Protein AF-A0A941XX24-F1 (afdb_monomer_lite)

Secondary structure (DSSP, 8-state):
------BHHHHHHHHHHHTTSSEEE-TT-EEEEP-HHHHHHHHHH-TTTS-HHHHHHHHTTTTTT-EEE-HHHHHHHHHTTS-BTTB-TT--GGG---HHHHTTS---EEEGGG--S-TTPEEEETTEEEEEEETTEEEEEES---HHHHHHHHTT-TTS--TTHHHHHTS-SSS----EEEEEEGGGS---EEE--TT-B-

Foldseek 3Di:
DPDPAFALLNLLVLLVVLLQAAEFEDPPAQWAQQAPVVLVVVCVVPVPVSDPLLSQLSHLCHPQRYTYDAFVSSVLCRLQPNDYPVGRVSDDPVQPDALVVQVVDPFPKDWPVPDDQGFNWWWDDVRGIWTRNGPQKTKGFDQADDPVSVVSNPPPPPPPSRRCPPSNVPRDPPPNRRTTIDMDGNVVDPTTMITDRPSYHD

pLDDT: mean 86.61, std 17.12, range [41.03, 98.88]

Radius of gyration: 16.57 Å; chains: 1; bounding box: 38×45×44 Å

Sequence (202 aa):
MAQLQRTAEGLAEYAKRCICIPHVYVWDANGEYITHALLDALSKKYPDWYTPQRLAARRALAGCGVRGWDCIGLIKSYVWGDYHQGNTQYYTEESDFCTRTLIQQQLVKGDIGTLPETPGLVLFKPGHVGVYIGGGKAIESTHTMPASAYTRCWEHMGDGSAPCCSAYDSAPDEPSRLGGLVETVVSERPWTHWLQYPGIHY

Structure (mmCIF, N/CA/C/O backbone):
data_AF-A0A941XX24-F1
#
_entry.id   AF-A0A941XX24-F1
#
loop_
_atom_site.group_PDB
_atom_site.id
_atom_site.type_symbol
_atom_site.label_atom_id
_atom_site.label_alt_id
_atom_site.label_comp_id
_atom_site.label_asym_id
_atom_site.label_entity_id
_atom_site.label_seq_id
_atom_site.pdbx_PDB_ins_code
_atom_site.Cartn_x
_atom_site.Cartn_y
_atom_site.Cartn_z
_atom_site.occupancy
_atom_site.B_iso_or_equiv
_atom_site.auth_seq_id
_atom_site.auth_comp_id
_atom_site.auth_asym_id
_atom_site.auth_atom_id
_atom_site.pdbx_PDB_model_num
ATOM 1 N N . MET A 1 1 ? -7.837 26.984 -5.578 1.00 45.16 1 MET A N 1
ATOM 2 C CA . MET A 1 1 ? -8.171 25.644 -6.104 1.00 45.16 1 MET A CA 1
ATOM 3 C C . MET A 1 1 ? -8.734 24.838 -4.949 1.00 45.16 1 MET A C 1
ATOM 5 O O . MET A 1 1 ? -8.169 24.945 -3.868 1.00 45.16 1 MET A O 1
ATOM 9 N N . ALA A 1 2 ? -9.851 24.128 -5.117 1.00 49.44 2 ALA A N 1
ATOM 10 C CA . ALA A 1 2 ? -10.371 23.277 -4.047 1.00 49.44 2 ALA A CA 1
ATOM 11 C C . ALA A 1 2 ? -9.331 22.188 -3.746 1.00 49.44 2 ALA A C 1
ATOM 13 O O . ALA A 1 2 ? -8.910 21.468 -4.650 1.00 49.44 2 ALA A O 1
ATOM 14 N N . GLN A 1 3 ? -8.853 22.133 -2.505 1.00 59.59 3 GLN A N 1
ATOM 15 C CA . GLN A 1 3 ? -7.920 21.103 -2.065 1.00 59.59 3 GLN A CA 1
ATOM 16 C C . GLN A 1 3 ? -8.670 19.767 -2.100 1.00 59.59 3 GLN A C 1
ATOM 18 O O . GLN A 1 3 ? -9.782 19.675 -1.583 1.00 59.59 3 GLN A O 1
ATOM 23 N N . LEU A 1 4 ? -8.108 18.758 -2.768 1.00 69.31 4 LEU A N 1
ATOM 24 C CA . LEU A 1 4 ? -8.727 17.439 -2.886 1.00 69.31 4 LEU A CA 1
ATOM 25 C C . LEU A 1 4 ? -8.871 16.833 -1.481 1.00 69.31 4 LEU A C 1
ATOM 27 O O . LEU A 1 4 ? -7.883 16.391 -0.895 1.00 69.31 4 LEU A O 1
ATOM 31 N N . GLN A 1 5 ? -10.085 16.848 -0.928 1.00 86.19 5 GLN A N 1
ATOM 32 C CA . GLN A 1 5 ? -10.349 16.301 0.398 1.00 86.19 5 GLN A CA 1
ATOM 33 C C . GLN A 1 5 ? -10.241 14.776 0.343 1.00 86.19 5 GLN A C 1
ATOM 35 O O . GLN A 1 5 ? -10.947 14.117 -0.418 1.00 86.19 5 GLN A O 1
ATOM 40 N N . ARG A 1 6 ? -9.339 14.210 1.146 1.00 94.88 6 ARG A N 1
ATOM 41 C CA . ARG A 1 6 ? -9.188 12.759 1.288 1.00 94.88 6 ARG A CA 1
ATOM 42 C C . ARG A 1 6 ? -10.051 12.285 2.425 1.00 94.88 6 ARG A C 1
ATOM 44 O O . ARG A 1 6 ? -9.890 12.774 3.534 1.00 94.88 6 ARG A O 1
ATOM 51 N N . THR A 1 7 ? -10.934 11.338 2.158 1.00 97.94 7 THR A N 1
ATOM 52 C CA . THR A 1 7 ? -11.755 10.704 3.192 1.00 97.94 7 THR A CA 1
ATOM 53 C C . THR A 1 7 ? -11.277 9.287 3.477 1.00 97.94 7 THR A C 1
ATOM 55 O O . THR A 1 7 ? -10.563 8.695 2.654 1.00 97.94 7 THR A O 1
ATOM 58 N N . ALA A 1 8 ? -11.663 8.757 4.634 1.00 98.38 8 ALA A N 1
ATOM 59 C CA . ALA A 1 8 ? -11.409 7.382 5.035 1.00 98.38 8 ALA A CA 1
ATOM 60 C C . ALA A 1 8 ? -12.050 6.394 4.045 1.00 98.38 8 ALA A C 1
ATOM 62 O O . ALA A 1 8 ? -11.366 5.524 3.500 1.00 98.38 8 ALA A O 1
ATOM 63 N N . GLU A 1 9 ? -13.316 6.609 3.678 1.00 98.25 9 GLU A N 1
ATOM 64 C CA . GLU A 1 9 ? -14.007 5.794 2.675 1.00 98.25 9 GLU A CA 1
ATOM 65 C C . GLU A 1 9 ? -13.260 5.827 1.340 1.00 98.25 9 GLU A C 1
ATOM 67 O O . GLU A 1 9 ? -13.075 4.795 0.697 1.00 98.25 9 GLU A O 1
ATOM 72 N N . GLY A 1 10 ? -12.758 6.999 0.943 1.00 98.31 10 GLY A N 1
ATOM 73 C CA . GLY A 1 10 ? -11.983 7.144 -0.281 1.00 98.31 10 GLY A CA 1
ATOM 74 C C . GLY A 1 10 ? -10.668 6.358 -0.259 1.00 98.31 10 GLY A C 1
ATOM 75 O O . GLY A 1 10 ? -10.284 5.832 -1.305 1.00 98.31 10 GLY A O 1
ATOM 76 N N . LEU A 1 11 ? -10.010 6.208 0.901 1.00 98.69 11 LEU A N 1
ATOM 77 C CA . LEU A 1 11 ? -8.827 5.349 1.037 1.00 98.69 11 LEU A CA 1
ATOM 78 C C . LEU A 1 11 ? -9.202 3.869 0.896 1.00 98.69 11 LEU A C 1
ATOM 80 O O . LEU A 1 11 ? -8.514 3.133 0.188 1.00 98.69 11 LEU A O 1
ATOM 84 N N . ALA A 1 12 ? -10.290 3.431 1.534 1.00 98.75 12 ALA A N 1
ATOM 85 C CA . ALA A 1 12 ? -10.764 2.054 1.408 1.00 98.75 12 ALA A CA 1
ATOM 86 C C . ALA A 1 12 ? -11.111 1.713 -0.049 1.00 98.75 12 ALA A C 1
ATOM 88 O O . ALA A 1 12 ? -10.666 0.691 -0.573 1.00 98.75 12 ALA A O 1
ATOM 89 N N . GLU A 1 13 ? -11.842 2.595 -0.734 1.00 98.31 13 GLU A N 1
ATOM 90 C CA . GLU A 1 13 ? -12.177 2.421 -2.148 1.00 98.31 13 GLU A CA 1
ATOM 91 C C . GLU A 1 13 ? -10.946 2.507 -3.055 1.00 98.31 13 GLU A C 1
ATOM 93 O O . GLU A 1 13 ? -10.854 1.781 -4.044 1.00 98.31 13 GLU A O 1
ATOM 98 N N . TYR A 1 14 ? -9.968 3.352 -2.723 1.00 98.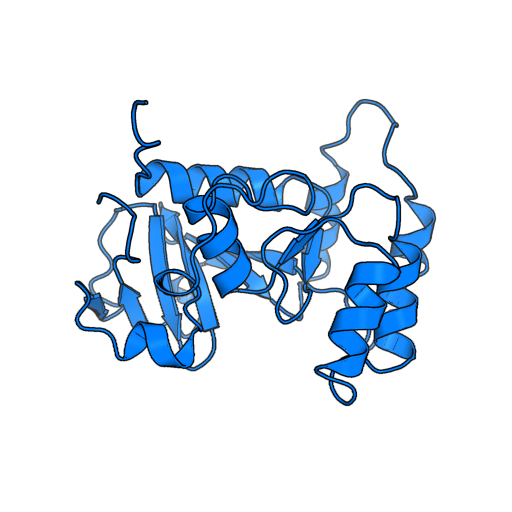12 14 TYR A N 1
ATOM 99 C CA . TYR A 1 14 ? -8.693 3.392 -3.435 1.00 98.12 14 TYR A CA 1
ATOM 100 C C . TYR A 1 14 ? -7.951 2.056 -3.329 1.00 98.12 14 TYR A C 1
ATOM 102 O O . TYR A 1 14 ? -7.597 1.481 -4.356 1.00 98.12 14 TYR A O 1
ATOM 110 N N . ALA A 1 15 ? -7.800 1.508 -2.120 1.00 98.31 15 ALA A N 1
ATOM 111 C CA . ALA A 1 15 ? -7.149 0.217 -1.910 1.00 98.31 15 ALA A CA 1
ATOM 112 C C . ALA A 1 15 ? -7.863 -0.926 -2.659 1.00 98.31 15 ALA A C 1
ATOM 114 O O . ALA A 1 15 ? -7.198 -1.742 -3.301 1.00 98.31 15 ALA A O 1
ATOM 115 N N . LYS A 1 16 ? -9.207 -0.946 -2.650 1.00 96.25 16 LYS A N 1
ATOM 116 C CA . LYS A 1 16 ? -10.022 -1.910 -3.415 1.00 96.25 16 LYS A CA 1
ATOM 117 C C . LYS A 1 16 ? -9.818 -1.796 -4.927 1.00 96.25 16 LYS A C 1
ATOM 119 O O . LYS A 1 16 ? -9.845 -2.809 -5.615 1.00 96.25 16 LYS A O 1
ATOM 124 N N . ARG A 1 17 ? -9.594 -0.593 -5.465 1.00 94.69 17 ARG A N 1
ATOM 125 C CA . ARG A 1 17 ? -9.241 -0.427 -6.886 1.00 94.69 17 ARG A CA 1
ATOM 126 C C . ARG A 1 17 ? -7.817 -0.895 -7.171 1.00 94.69 17 ARG A C 1
ATOM 128 O O . ARG A 1 17 ? -7.602 -1.592 -8.156 1.00 94.69 17 ARG A O 1
ATOM 135 N N . CYS A 1 18 ? -6.859 -0.544 -6.314 1.00 94.62 18 CYS A N 1
ATOM 136 C CA . CYS A 1 18 ? -5.449 -0.883 -6.504 1.00 94.62 18 CYS A CA 1
ATOM 137 C C . CYS A 1 18 ? -5.192 -2.395 -6.508 1.00 94.62 18 CYS A C 1
ATOM 139 O O . CYS A 1 18 ? -4.395 -2.867 -7.314 1.00 94.62 18 CYS A O 1
ATOM 141 N N . ILE A 1 19 ? -5.876 -3.169 -5.658 1.00 90.44 19 ILE A N 1
ATOM 142 C CA . ILE A 1 19 ? -5.726 -4.634 -5.652 1.00 90.44 19 ILE A CA 1
ATOM 143 C C . ILE A 1 19 ? -6.252 -5.293 -6.943 1.00 90.44 19 ILE A C 1
ATOM 145 O O . ILE A 1 19 ? -5.832 -6.395 -7.279 1.00 90.44 19 ILE A O 1
ATOM 149 N N . CYS A 1 20 ? -7.128 -4.616 -7.693 1.00 86.00 20 CYS A N 1
ATOM 150 C CA . CYS A 1 20 ? -7.721 -5.118 -8.936 1.00 86.00 20 CYS A CA 1
ATOM 151 C C . CYS A 1 20 ? -6.946 -4.731 -10.208 1.00 86.00 20 CYS A C 1
ATOM 153 O O . CYS A 1 20 ? -7.401 -5.046 -11.305 1.00 86.00 20 CYS A O 1
ATOM 155 N N . ILE A 1 21 ? -5.813 -4.033 -10.092 1.00 83.56 21 ILE A N 1
ATOM 156 C CA . ILE A 1 21 ? -4.957 -3.678 -11.236 1.00 83.56 21 ILE A CA 1
ATOM 157 C C . ILE A 1 21 ? -3.609 -4.403 -11.153 1.00 83.56 21 ILE A C 1
ATOM 159 O O . ILE A 1 21 ? -3.226 -4.826 -10.064 1.00 83.56 21 ILE A O 1
ATOM 163 N N . PRO A 1 22 ? -2.853 -4.547 -12.257 1.00 86.00 22 PRO A N 1
ATOM 164 C CA . PRO A 1 22 ? -1.546 -5.199 -12.226 1.00 86.00 22 PRO A CA 1
ATOM 165 C C . PRO A 1 22 ? -0.579 -4.515 -11.255 1.00 86.00 22 PRO A C 1
ATOM 167 O O . PRO A 1 22 ? -0.263 -3.329 -11.394 1.00 86.00 22 PRO A O 1
ATOM 170 N N . HIS A 1 23 ? -0.086 -5.263 -10.269 1.00 90.56 23 HIS A N 1
ATOM 171 C CA . HIS A 1 23 ? 0.739 -4.701 -9.210 1.00 90.56 23 HIS A CA 1
ATOM 172 C C . HIS A 1 23 ? 1.713 -5.713 -8.596 1.00 90.56 23 HIS A C 1
ATOM 174 O O . HIS A 1 23 ? 1.532 -6.925 -8.707 1.00 90.56 23 HIS A O 1
ATOM 180 N N . VAL A 1 24 ? 2.755 -5.204 -7.935 1.00 92.44 24 VAL A N 1
ATOM 181 C CA . VAL A 1 24 ? 3.737 -5.999 -7.184 1.00 92.44 24 VAL A CA 1
ATOM 182 C C . VAL A 1 24 ? 4.229 -5.268 -5.939 1.00 92.44 24 VAL A C 1
ATOM 184 O O . VAL A 1 24 ? 4.127 -4.044 -5.834 1.00 92.44 24 VAL A O 1
ATOM 187 N N . TYR A 1 25 ? 4.827 -6.010 -5.006 1.00 93.81 25 TYR A N 1
ATOM 188 C CA . TYR A 1 25 ? 5.525 -5.403 -3.881 1.00 93.81 25 TYR A CA 1
ATOM 189 C C . TYR A 1 25 ? 6.877 -4.833 -4.325 1.00 93.81 25 TYR A C 1
ATOM 191 O O . TYR A 1 25 ? 7.748 -5.547 -4.853 1.00 93.81 25 TYR A O 1
ATOM 199 N N . VAL A 1 26 ? 7.088 -3.553 -4.021 1.00 95.38 26 VAL A N 1
ATOM 200 C CA . VAL A 1 26 ? 8.356 -2.849 -4.227 1.00 95.38 26 VAL A CA 1
ATOM 201 C C . VAL A 1 26 ? 8.664 -2.038 -2.975 1.00 95.38 26 VAL A C 1
ATOM 203 O O . VAL A 1 26 ? 7.933 -1.116 -2.637 1.00 95.38 26 VAL A O 1
ATOM 206 N N . TRP A 1 27 ? 9.747 -2.399 -2.284 1.00 94.62 27 TRP A N 1
ATOM 207 C CA . TRP A 1 27 ? 10.192 -1.711 -1.072 1.00 94.62 27 TRP A CA 1
ATOM 208 C C . TRP A 1 27 ? 10.516 -0.251 -1.398 1.00 94.62 27 TRP A C 1
ATOM 210 O O . TRP A 1 27 ? 11.327 -0.022 -2.301 1.00 94.62 27 TRP A O 1
ATOM 220 N N . ASP A 1 28 ? 9.946 0.693 -0.642 1.00 95.50 28 ASP A N 1
ATOM 221 C CA . ASP A 1 28 ? 10.104 2.148 -0.808 1.00 95.50 28 ASP A CA 1
ATOM 222 C C . ASP A 1 28 ? 9.370 2.750 -2.025 1.00 95.50 28 ASP A C 1
ATOM 224 O O . ASP A 1 28 ? 9.570 3.919 -2.346 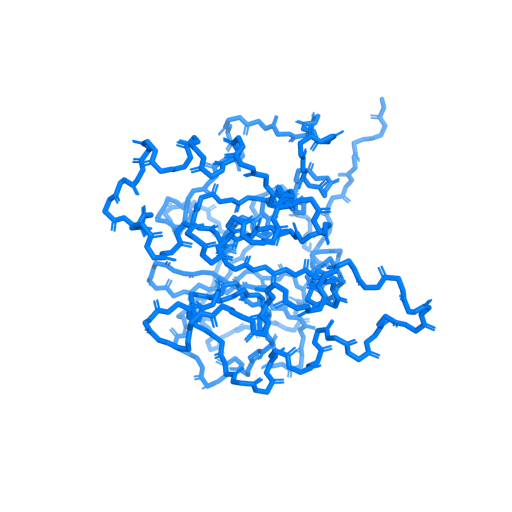1.00 95.50 28 ASP A O 1
ATOM 228 N N . ALA A 1 29 ? 8.495 1.982 -2.690 1.00 96.62 29 ALA A N 1
ATOM 229 C CA . ALA A 1 29 ? 7.611 2.498 -3.738 1.00 96.62 29 ALA A CA 1
ATOM 230 C C . ALA A 1 29 ? 6.236 2.915 -3.194 1.00 96.62 29 ALA A C 1
ATOM 232 O O . ALA A 1 29 ? 5.680 2.302 -2.280 1.00 96.62 29 ALA A O 1
ATOM 233 N N . ASN A 1 30 ? 5.657 3.926 -3.831 1.00 97.12 30 ASN A N 1
ATOM 234 C CA . ASN A 1 30 ? 4.459 4.664 -3.446 1.00 97.12 30 ASN A CA 1
ATOM 235 C C . ASN A 1 30 ? 3.397 4.684 -4.559 1.00 97.12 30 ASN A C 1
ATOM 237 O O . ASN A 1 30 ? 2.531 5.556 -4.574 1.00 97.12 30 ASN A O 1
ATOM 241 N N . GLY A 1 31 ? 3.453 3.745 -5.502 1.00 97.00 31 GLY A N 1
ATOM 242 C CA . GLY A 1 31 ? 2.513 3.619 -6.620 1.00 97.00 31 GLY A CA 1
ATOM 243 C C . GLY A 1 31 ? 3.107 3.918 -7.984 1.00 97.00 31 GLY A C 1
ATOM 244 O O . GLY A 1 31 ? 2.378 4.015 -8.968 1.00 97.00 31 GLY A O 1
ATOM 245 N N . GLU A 1 32 ? 4.420 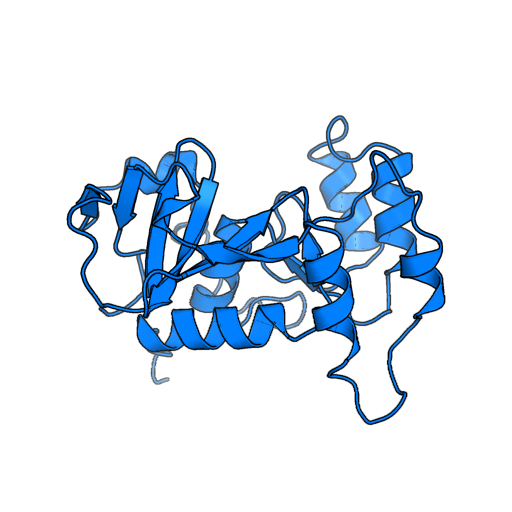4.048 -8.081 1.00 98.00 32 GLU A N 1
ATOM 246 C CA . GLU A 1 32 ? 5.129 4.171 -9.342 1.00 98.00 32 GLU A CA 1
ATOM 247 C C . GLU A 1 32 ? 4.868 2.968 -10.259 1.00 98.00 32 GLU A C 1
ATOM 249 O O . GLU A 1 32 ? 4.764 1.822 -9.817 1.00 98.00 32 GLU A O 1
ATOM 254 N N . TYR A 1 33 ? 4.834 3.213 -11.567 1.00 96.81 33 TYR A N 1
ATOM 255 C CA . TYR A 1 33 ? 4.917 2.142 -12.555 1.00 96.81 33 TYR A CA 1
ATOM 256 C C . TYR A 1 33 ? 6.311 1.514 -12.542 1.00 96.81 33 TYR A C 1
ATOM 258 O O . TYR A 1 33 ? 7.321 2.216 -12.412 1.00 96.81 33 TYR A O 1
ATOM 266 N N . ILE A 1 34 ? 6.386 0.198 -12.734 1.00 94.81 34 ILE A N 1
ATOM 267 C CA . ILE A 1 34 ? 7.661 -0.510 -12.807 1.00 94.81 34 ILE A CA 1
ATOM 268 C C . ILE A 1 34 ? 8.418 -0.075 -14.065 1.00 94.81 34 ILE A C 1
ATOM 270 O O . ILE A 1 34 ? 7.964 -0.253 -15.196 1.00 94.81 34 ILE A O 1
ATOM 274 N N . THR A 1 35 ? 9.607 0.491 -13.862 1.00 96.44 35 THR A N 1
ATOM 275 C CA . THR A 1 35 ? 10.538 0.890 -14.923 1.00 96.44 35 THR A CA 1
ATOM 276 C C . THR A 1 35 ? 11.961 0.506 -14.534 1.00 96.44 35 THR A C 1
ATOM 278 O O . THR A 1 35 ? 12.275 0.367 -13.351 1.00 96.44 35 THR A O 1
ATOM 281 N N . HIS A 1 36 ? 12.855 0.366 -15.515 1.00 96.56 36 HIS A N 1
ATOM 282 C CA . HIS A 1 36 ? 14.273 0.146 -15.220 1.00 96.56 36 HIS A CA 1
ATOM 283 C C . HIS A 1 36 ? 14.871 1.286 -14.388 1.00 96.56 36 HIS A C 1
ATOM 285 O O . HIS A 1 36 ? 15.576 1.00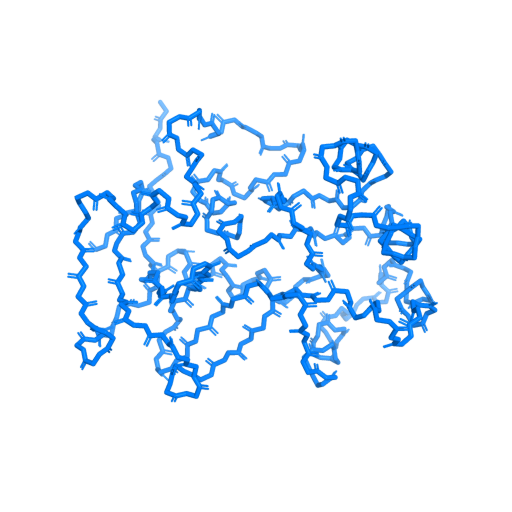4 -13.429 1.00 96.56 36 HIS A O 1
ATOM 291 N N . ALA A 1 37 ? 14.509 2.541 -14.677 1.00 97.25 37 ALA A N 1
ATOM 292 C CA . ALA A 1 37 ? 15.000 3.704 -13.941 1.00 97.25 37 ALA A CA 1
ATOM 293 C C . ALA A 1 37 ? 14.596 3.687 -12.455 1.00 97.25 37 ALA A C 1
ATOM 295 O O . ALA A 1 37 ? 15.433 3.947 -11.591 1.00 97.25 37 ALA A O 1
ATOM 296 N N . LEU A 1 38 ? 13.341 3.325 -12.148 1.00 97.31 38 LEU A N 1
ATOM 297 C CA . LEU A 1 38 ? 12.882 3.138 -10.767 1.00 97.31 38 LEU A CA 1
ATOM 298 C C . LEU A 1 38 ? 13.714 2.062 -10.057 1.00 97.31 38 LEU A C 1
ATOM 300 O O . LEU A 1 38 ? 14.226 2.283 -8.962 1.00 97.31 38 LEU A O 1
ATOM 304 N N . LEU A 1 39 ? 13.878 0.903 -10.699 1.00 97.25 39 LEU A N 1
ATOM 305 C CA . LEU A 1 39 ? 14.605 -0.228 -10.122 1.00 97.25 39 LEU A CA 1
ATOM 306 C C . LEU A 1 39 ? 16.103 0.066 -9.947 1.00 97.25 39 LEU A C 1
ATOM 308 O O . LEU A 1 39 ? 16.676 -0.356 -8.948 1.00 97.25 39 LEU A O 1
ATOM 312 N N . ASP A 1 40 ? 16.721 0.820 -10.862 1.00 98.00 40 ASP A N 1
ATOM 313 C CA . ASP A 1 40 ? 18.114 1.277 -10.759 1.00 98.00 40 ASP A CA 1
ATOM 314 C C . ASP A 1 40 ? 18.315 2.231 -9.574 1.00 98.00 40 ASP A C 1
ATOM 316 O O . ASP A 1 40 ? 19.334 2.167 -8.881 1.00 98.00 40 ASP A O 1
ATOM 320 N N . ALA A 1 41 ? 17.361 3.137 -9.338 1.00 97.69 41 ALA A N 1
ATOM 321 C CA . ALA A 1 41 ? 17.408 4.057 -8.204 1.00 97.69 41 ALA A CA 1
ATOM 322 C C . ALA A 1 41 ? 17.271 3.298 -6.876 1.00 97.69 41 ALA A C 1
ATOM 324 O O . ALA A 1 41 ? 18.090 3.463 -5.968 1.00 97.69 41 ALA A O 1
ATOM 325 N N . LEU A 1 42 ? 16.283 2.406 -6.789 1.00 97.25 42 LEU A N 1
ATOM 326 C CA . LEU A 1 42 ? 16.020 1.613 -5.592 1.00 97.25 42 LEU A CA 1
ATOM 327 C C . LEU A 1 42 ? 17.149 0.621 -5.282 1.00 97.25 42 LEU A C 1
ATOM 329 O O . LEU A 1 42 ? 17.511 0.466 -4.117 1.00 97.25 42 LEU A O 1
ATOM 333 N N . SER A 1 43 ? 17.772 0.003 -6.293 1.00 97.25 43 SER A N 1
ATOM 334 C CA . SER A 1 43 ? 18.895 -0.917 -6.068 1.00 97.25 43 SER A CA 1
ATOM 335 C C . SER A 1 43 ? 20.148 -0.226 -5.549 1.00 97.25 43 SER A C 1
ATOM 337 O O . SER A 1 43 ? 20.912 -0.829 -4.804 1.00 97.25 43 SER A O 1
ATOM 339 N N . LYS A 1 44 ? 20.370 1.041 -5.920 1.00 97.94 44 LYS A N 1
ATOM 340 C CA . LYS A 1 44 ? 21.461 1.847 -5.350 1.00 97.94 44 LYS A CA 1
ATOM 341 C C . LYS A 1 44 ? 21.186 2.201 -3.891 1.00 97.94 44 LYS A C 1
ATOM 343 O O . LYS A 1 44 ? 22.112 2.206 -3.088 1.00 97.94 44 LYS A O 1
ATOM 348 N N . LYS A 1 45 ? 19.923 2.488 -3.556 1.00 97.06 45 LYS A N 1
ATOM 349 C CA . LYS A 1 45 ? 19.498 2.850 -2.196 1.00 97.06 45 LYS A CA 1
ATOM 350 C C . LYS A 1 45 ? 19.491 1.643 -1.250 1.00 97.06 45 LYS A C 1
ATOM 352 O O . LYS A 1 45 ? 19.886 1.779 -0.097 1.00 97.06 45 LYS A O 1
ATOM 357 N N . TYR A 1 46 ? 19.085 0.469 -1.738 1.00 95.81 46 TYR A N 1
ATOM 358 C CA . TYR A 1 46 ? 18.934 -0.755 -0.941 1.00 95.81 46 TYR A CA 1
ATOM 359 C C . TYR A 1 46 ? 19.538 -1.988 -1.647 1.00 95.81 46 TYR A C 1
ATOM 361 O O . TYR A 1 46 ? 18.794 -2.886 -2.061 1.00 95.81 46 TYR A O 1
ATOM 369 N N . PRO A 1 47 ? 20.874 -2.065 -1.793 1.00 95.19 47 PRO A N 1
ATOM 370 C CA . PRO A 1 47 ? 21.533 -3.119 -2.572 1.00 95.19 47 PRO A CA 1
ATOM 371 C C . PRO A 1 47 ? 21.279 -4.531 -2.026 1.00 95.19 47 PRO A C 1
ATOM 373 O O . PRO A 1 47 ? 21.063 -5.456 -2.806 1.00 95.19 47 PRO A O 1
ATOM 376 N N . ASP A 1 48 ? 21.212 -4.691 -0.701 1.00 93.56 48 ASP A N 1
ATOM 377 C CA . ASP A 1 48 ? 20.967 -5.994 -0.064 1.00 93.56 48 ASP A CA 1
ATOM 378 C C . ASP A 1 48 ? 19.540 -6.504 -0.304 1.00 93.56 48 ASP A C 1
ATOM 380 O O . ASP A 1 48 ? 19.293 -7.706 -0.404 1.00 93.56 48 ASP A O 1
ATOM 384 N N . TRP A 1 49 ? 18.578 -5.582 -0.409 1.00 90.88 49 TRP A N 1
ATOM 385 C CA . TRP A 1 49 ? 17.185 -5.928 -0.664 1.00 90.88 49 TRP A CA 1
ATOM 386 C C . TRP A 1 49 ? 16.948 -6.252 -2.141 1.00 90.88 49 TRP A C 1
ATOM 388 O O . TRP A 1 49 ? 16.239 -7.212 -2.460 1.00 90.88 49 TRP A O 1
ATOM 398 N N . TYR A 1 50 ? 17.531 -5.457 -3.040 1.00 92.88 50 TYR A N 1
ATOM 399 C CA . TYR A 1 50 ? 17.398 -5.581 -4.490 1.00 92.88 50 TYR A CA 1
ATOM 400 C C . TYR A 1 50 ? 18.520 -6.436 -5.083 1.00 92.88 50 TYR A C 1
ATOM 402 O O . TYR A 1 50 ? 19.314 -5.982 -5.905 1.00 92.88 50 TYR A O 1
ATOM 410 N N . THR A 1 51 ? 18.543 -7.710 -4.690 1.00 91.50 51 THR A N 1
ATOM 411 C CA . THR A 1 51 ? 19.455 -8.707 -5.263 1.00 91.50 51 THR A CA 1
ATOM 412 C C . THR A 1 51 ? 19.251 -8.857 -6.778 1.00 91.50 51 THR A C 1
ATOM 414 O O . THR A 1 51 ? 18.160 -8.560 -7.286 1.00 91.50 51 THR A O 1
ATOM 417 N N . PRO A 1 52 ? 20.244 -9.380 -7.527 1.00 90.25 52 PRO A N 1
ATOM 418 C CA . PRO A 1 52 ? 20.106 -9.619 -8.964 1.00 90.25 52 PRO A CA 1
ATOM 419 C C . PRO A 1 52 ? 18.844 -10.408 -9.342 1.00 90.25 52 PRO A C 1
ATOM 421 O O . PRO A 1 52 ? 18.172 -10.066 -10.311 1.00 90.25 52 PRO A O 1
ATOM 424 N N . GLN A 1 53 ? 18.473 -11.413 -8.544 1.00 85.62 53 GLN A N 1
ATOM 425 C CA . GLN A 1 53 ? 17.287 -12.244 -8.764 1.00 85.62 53 GLN A CA 1
ATOM 426 C C . GLN A 1 53 ? 15.993 -11.441 -8.595 1.00 85.62 53 GLN A C 1
ATOM 428 O O . GLN A 1 53 ? 15.108 -11.492 -9.450 1.00 85.62 53 GLN A O 1
ATOM 433 N N . ARG A 1 54 ? 15.886 -10.646 -7.522 1.00 87.81 54 ARG A N 1
ATOM 434 C CA . ARG A 1 54 ? 14.715 -9.787 -7.296 1.00 87.81 54 ARG A CA 1
ATOM 435 C C . ARG A 1 54 ? 14.600 -8.727 -8.381 1.00 87.81 54 ARG A C 1
ATOM 437 O O . ARG A 1 54 ? 13.500 -8.504 -8.880 1.00 87.81 54 ARG A O 1
ATOM 444 N N . LEU A 1 55 ? 15.714 -8.113 -8.776 1.00 90.75 55 LEU A N 1
ATOM 445 C CA . LEU A 1 55 ? 15.737 -7.139 -9.863 1.00 90.75 55 LEU A CA 1
ATOM 446 C C . LEU A 1 55 ? 15.316 -7.756 -11.191 1.00 90.75 55 LEU A C 1
ATOM 448 O O . LEU A 1 55 ? 14.491 -7.155 -11.867 1.00 90.75 55 LEU A O 1
ATOM 452 N N . ALA A 1 56 ? 15.825 -8.935 -11.551 1.00 88.69 56 ALA A N 1
ATOM 453 C CA . ALA A 1 56 ? 15.456 -9.609 -12.793 1.00 88.69 56 ALA A CA 1
ATOM 454 C C . ALA A 1 56 ? 13.937 -9.829 -12.888 1.00 88.69 56 ALA A C 1
ATOM 456 O O . ALA A 1 56 ? 13.325 -9.420 -13.874 1.00 88.69 56 ALA A O 1
ATOM 457 N N . ALA A 1 57 ? 13.320 -10.356 -11.823 1.00 83.94 57 ALA A N 1
ATOM 458 C CA . ALA A 1 57 ? 11.876 -10.579 -11.771 1.00 83.94 57 ALA A CA 1
ATOM 459 C C . ALA A 1 57 ? 11.069 -9.275 -11.930 1.00 83.94 57 ALA A C 1
ATOM 461 O O . ALA A 1 57 ? 10.110 -9.237 -12.692 1.00 83.94 57 ALA A O 1
ATOM 462 N N . ARG A 1 58 ? 11.468 -8.173 -11.271 1.00 89.12 58 ARG A N 1
ATOM 463 C CA . ARG A 1 58 ? 10.783 -6.876 -11.454 1.00 89.12 58 ARG A CA 1
ATOM 464 C C . ARG A 1 58 ? 11.058 -6.257 -12.827 1.00 89.12 58 ARG A C 1
ATOM 466 O O . ARG A 1 58 ? 10.165 -5.652 -13.407 1.00 89.12 58 ARG A O 1
ATOM 473 N N . ARG A 1 59 ? 12.276 -6.382 -13.362 1.00 91.06 59 ARG A N 1
ATOM 474 C CA . ARG A 1 59 ? 12.647 -5.816 -14.670 1.00 91.06 59 ARG A CA 1
ATOM 475 C C . ARG A 1 59 ? 11.859 -6.446 -15.809 1.00 91.06 59 ARG A C 1
ATOM 477 O O . ARG A 1 59 ? 11.560 -5.731 -16.756 1.00 91.06 59 ARG A O 1
ATOM 484 N N . ALA A 1 60 ? 11.494 -7.721 -15.694 1.00 86.56 60 ALA A N 1
ATOM 485 C CA . ALA A 1 60 ? 10.627 -8.387 -16.662 1.00 86.56 60 ALA A CA 1
ATOM 486 C C . ALA A 1 60 ? 9.250 -7.700 -16.795 1.00 86.56 60 ALA A C 1
ATOM 488 O O . ALA A 1 60 ? 8.638 -7.761 -17.854 1.00 86.56 60 ALA A O 1
ATOM 489 N N . LEU A 1 61 ? 8.795 -6.991 -15.754 1.00 85.56 61 LEU A N 1
ATOM 490 C CA . LEU A 1 61 ? 7.517 -6.268 -15.720 1.00 85.56 61 LEU A CA 1
ATOM 491 C C . LEU A 1 61 ? 7.624 -4.813 -16.202 1.00 85.56 61 LEU A C 1
ATOM 493 O O . LEU A 1 61 ? 6.620 -4.096 -16.247 1.00 85.56 61 LEU A O 1
ATOM 497 N N . ALA A 1 62 ? 8.830 -4.333 -16.515 1.00 88.00 62 ALA A N 1
ATOM 498 C CA . ALA A 1 62 ? 9.024 -2.952 -16.932 1.00 88.00 62 ALA A CA 1
ATOM 499 C C . ALA A 1 62 ? 8.282 -2.674 -18.249 1.00 88.00 62 ALA A C 1
ATOM 501 O O . ALA A 1 62 ? 8.362 -3.452 -19.195 1.00 88.00 62 ALA A O 1
ATOM 502 N N . GLY A 1 63 ? 7.540 -1.565 -18.303 1.00 84.31 63 GLY A N 1
ATOM 503 C CA . GLY A 1 63 ? 6.726 -1.211 -19.476 1.00 84.31 63 GLY A CA 1
ATOM 504 C C . GLY A 1 63 ? 5.407 -1.982 -19.602 1.00 84.31 63 GLY A C 1
ATOM 505 O O . GLY A 1 63 ? 4.650 -1.725 -20.532 1.00 84.31 63 GLY A O 1
ATOM 506 N N . CYS A 1 64 ? 5.087 -2.867 -18.652 1.00 84.62 64 CYS A N 1
ATOM 507 C CA . CYS A 1 64 ? 3.867 -3.677 -18.683 1.00 84.62 64 CYS A CA 1
ATOM 508 C C . CYS A 1 64 ? 2.667 -3.021 -17.972 1.00 84.62 64 CYS A C 1
ATOM 510 O O . CYS A 1 64 ? 1.677 -3.680 -17.679 1.00 84.62 64 CYS A O 1
ATOM 512 N N . GLY A 1 65 ? 2.768 -1.741 -17.605 1.00 87.19 65 GLY A N 1
ATOM 513 C CA . GLY A 1 65 ? 1.723 -1.051 -16.838 1.00 87.19 65 GLY A CA 1
ATOM 514 C C . GLY A 1 65 ? 1.562 -1.534 -15.388 1.00 87.19 65 GLY A C 1
ATOM 515 O O . GLY A 1 65 ? 0.632 -1.110 -14.710 1.00 87.19 65 GLY A O 1
ATOM 516 N N . VAL A 1 66 ? 2.467 -2.383 -14.887 1.00 89.88 66 VAL A N 1
ATOM 517 C CA . VAL A 1 66 ? 2.458 -2.865 -13.496 1.00 89.88 66 VAL A CA 1
ATOM 518 C C . VAL A 1 66 ? 2.855 -1.737 -12.546 1.00 89.88 66 VAL A C 1
ATOM 520 O O . VAL A 1 66 ? 3.827 -1.026 -12.810 1.00 89.88 66 VAL A O 1
ATOM 523 N N . ARG A 1 67 ? 2.142 -1.594 -11.424 1.00 95.25 67 ARG A N 1
ATOM 524 C CA . ARG A 1 67 ? 2.458 -0.627 -10.357 1.00 95.25 67 ARG A CA 1
ATOM 525 C C . ARG A 1 67 ? 3.140 -1.277 -9.151 1.00 95.25 67 ARG A C 1
ATOM 527 O O . ARG A 1 67 ? 2.944 -2.457 -8.869 1.00 95.25 67 ARG A O 1
ATOM 534 N N . GLY A 1 68 ? 3.966 -0.510 -8.448 1.00 95.44 68 GLY A N 1
ATOM 535 C CA . GLY A 1 68 ? 4.707 -0.949 -7.269 1.00 95.44 68 GLY A CA 1
ATOM 536 C C . GLY A 1 68 ? 4.300 -0.185 -6.017 1.00 95.44 68 GLY A C 1
ATOM 537 O O . GLY A 1 68 ? 4.306 1.042 -6.016 1.00 95.44 68 GLY A O 1
ATOM 538 N N . TRP A 1 69 ? 4.015 -0.908 -4.937 1.00 97.25 69 TRP A N 1
ATOM 539 C CA . TRP A 1 69 ? 3.809 -0.321 -3.610 1.00 97.25 69 TRP A CA 1
ATOM 540 C C . TRP A 1 69 ? 4.531 -1.131 -2.543 1.00 97.25 69 TRP A C 1
ATOM 542 O O . TRP A 1 69 ? 4.530 -2.365 -2.594 1.00 97.25 69 TRP A O 1
ATOM 552 N N . ASP A 1 70 ? 5.033 -0.458 -1.514 1.00 96.31 70 ASP A N 1
ATOM 553 C CA . ASP A 1 70 ? 5.159 -1.071 -0.196 1.00 96.31 70 ASP A CA 1
ATOM 554 C C . ASP A 1 70 ? 3.891 -0.853 0.652 1.00 96.31 70 ASP A C 1
ATOM 556 O O . ASP A 1 70 ? 2.880 -0.320 0.187 1.00 96.31 70 ASP A O 1
ATOM 560 N N . CYS A 1 71 ? 3.909 -1.328 1.900 1.00 96.81 71 CYS A N 1
ATOM 561 C CA . CYS A 1 71 ? 2.740 -1.280 2.775 1.00 96.81 71 CYS A CA 1
ATOM 562 C C . CYS A 1 71 ? 2.223 0.145 3.036 1.00 96.81 71 CYS A C 1
ATOM 564 O O . CYS A 1 71 ? 1.026 0.388 2.899 1.00 96.81 71 CYS A O 1
ATOM 566 N N . ILE A 1 72 ? 3.104 1.093 3.369 1.00 97.81 72 ILE A N 1
ATOM 567 C CA . ILE A 1 72 ? 2.713 2.479 3.656 1.00 97.81 72 ILE A CA 1
ATOM 568 C C . ILE A 1 72 ? 2.625 3.307 2.375 1.00 97.81 72 ILE A C 1
ATOM 570 O O . ILE A 1 72 ? 1.825 4.235 2.296 1.00 97.81 72 ILE A O 1
ATOM 574 N N . GLY A 1 73 ? 3.384 2.926 1.350 1.00 98.19 73 GLY A N 1
ATOM 575 C CA . GLY A 1 73 ? 3.343 3.474 0.009 1.00 98.19 73 GLY A CA 1
ATOM 576 C C . GLY A 1 73 ? 1.949 3.415 -0.598 1.00 98.19 73 GLY A C 1
ATOM 577 O O . GLY A 1 73 ? 1.557 4.376 -1.244 1.00 98.19 73 GLY A O 1
ATOM 578 N N . LEU A 1 74 ? 1.158 2.362 -0.346 1.00 98.56 74 LEU A N 1
ATOM 579 C CA . LEU A 1 74 ? -0.253 2.304 -0.765 1.00 98.56 74 LEU A CA 1
ATOM 580 C C . LEU A 1 74 ? -1.074 3.473 -0.195 1.00 98.56 74 LEU A C 1
ATOM 582 O O . LEU A 1 74 ? -1.827 4.125 -0.917 1.00 98.56 74 LEU A O 1
ATOM 586 N N . ILE A 1 75 ? -0.908 3.751 1.098 1.00 98.44 75 ILE A N 1
ATOM 587 C CA . ILE A 1 75 ? -1.641 4.807 1.808 1.00 98.44 75 ILE A CA 1
ATOM 588 C C . ILE A 1 75 ? -1.150 6.185 1.355 1.00 98.44 75 ILE A C 1
ATOM 590 O O . ILE A 1 75 ? -1.961 7.056 1.039 1.00 98.44 75 ILE A O 1
ATOM 594 N N . LYS A 1 76 ? 0.173 6.366 1.253 1.00 97.62 76 LYS A N 1
ATOM 595 C CA . LYS A 1 76 ? 0.784 7.596 0.731 1.00 97.62 76 LYS A CA 1
ATOM 596 C C . LYS A 1 76 ? 0.334 7.871 -0.698 1.00 97.62 76 LYS A C 1
ATOM 598 O O . LYS A 1 76 ? -0.051 8.993 -0.997 1.00 97.62 76 LYS A O 1
ATOM 603 N N . SER A 1 77 ? 0.267 6.845 -1.546 1.00 97.81 77 SER A N 1
ATOM 604 C CA . SER A 1 77 ? -0.220 6.966 -2.922 1.00 97.81 77 SER A CA 1
ATOM 605 C C . SER A 1 77 ? -1.610 7.579 -2.989 1.00 97.81 77 SER A C 1
ATOM 607 O O . SER A 1 77 ? -1.845 8.501 -3.774 1.00 97.81 77 SER A O 1
ATOM 609 N N . TYR A 1 78 ? -2.515 7.130 -2.111 1.00 98.00 78 TYR A N 1
ATOM 610 C CA . TYR A 1 78 ? -3.816 7.759 -1.965 1.00 98.00 78 TYR A CA 1
ATOM 611 C C . TYR A 1 78 ? -3.661 9.207 -1.520 1.00 98.00 78 TYR A C 1
ATOM 613 O O . TYR A 1 78 ? -4.078 10.081 -2.265 1.00 98.00 78 TYR A O 1
ATOM 621 N N . VAL A 1 79 ? -3.030 9.495 -0.379 1.00 96.56 79 VAL A N 1
ATOM 622 C CA . VAL A 1 79 ? -2.898 10.867 0.159 1.00 96.56 79 VAL A CA 1
ATOM 623 C C . VAL A 1 79 ? -2.287 11.843 -0.859 1.00 96.56 79 VAL A C 1
ATOM 625 O O . VAL A 1 79 ? -2.723 12.992 -0.957 1.00 96.56 79 VAL A O 1
ATOM 628 N N . TRP A 1 80 ? -1.377 11.359 -1.701 1.00 96.94 80 TRP A N 1
ATOM 629 C CA . TRP A 1 80 ? -0.679 12.103 -2.750 1.00 96.94 80 TRP A CA 1
ATOM 630 C C . TRP A 1 80 ? -1.363 12.088 -4.123 1.00 96.94 80 TRP A C 1
ATOM 632 O O . TRP A 1 80 ? -0.799 12.561 -5.104 1.00 96.94 80 TRP A O 1
ATOM 642 N N . GLY A 1 81 ? -2.604 11.612 -4.221 1.00 95.56 81 GLY A N 1
ATOM 643 C CA . GLY A 1 81 ? -3.442 11.882 -5.402 1.00 95.56 81 GLY A CA 1
ATOM 644 C C . GLY A 1 81 ? -3.483 10.790 -6.425 1.00 95.56 81 GLY A C 1
ATOM 645 O O . GLY A 1 81 ? -3.738 11.119 -7.570 1.00 95.56 81 GLY A O 1
ATOM 646 N N . ASP A 1 82 ? -3.289 9.541 -6.012 1.00 96.06 82 ASP A N 1
ATOM 647 C CA . ASP A 1 82 ? -2.894 8.459 -6.902 1.00 96.06 82 ASP A CA 1
ATOM 648 C C . ASP A 1 82 ? -1.486 8.712 -7.450 1.00 96.06 82 ASP A C 1
ATOM 650 O O . ASP A 1 82 ? -1.288 9.061 -8.614 1.00 96.06 82 ASP A O 1
ATOM 654 N N . TYR A 1 83 ? -0.505 8.619 -6.553 1.00 97.50 83 TYR A N 1
ATOM 655 C CA . TYR A 1 83 ? 0.883 8.945 -6.853 1.00 97.50 83 TYR A CA 1
ATOM 656 C C . TYR A 1 83 ? 1.494 7.983 -7.867 1.00 97.50 83 TYR A C 1
ATOM 658 O O . TYR A 1 83 ? 1.461 6.763 -7.699 1.00 97.50 83 TYR A O 1
ATOM 666 N N . HIS A 1 84 ? 2.131 8.548 -8.884 1.00 96.69 84 HIS A N 1
ATOM 667 C CA . HIS A 1 84 ? 3.035 7.845 -9.789 1.00 96.69 84 HIS A CA 1
ATOM 668 C C . HIS A 1 84 ? 3.952 8.871 -10.466 1.00 96.69 84 HIS A C 1
ATOM 670 O O . HIS A 1 84 ? 3.798 10.076 -10.283 1.00 96.69 84 HIS A O 1
ATOM 676 N N . GLN A 1 85 ? 4.879 8.429 -11.319 1.00 94.81 85 GLN A N 1
ATOM 677 C CA . GLN A 1 85 ? 5.852 9.320 -11.973 1.00 94.81 85 GLN A CA 1
ATOM 678 C C . GLN A 1 85 ? 5.229 10.443 -12.826 1.00 94.81 85 GLN A C 1
ATOM 680 O O . GLN A 1 85 ? 5.905 11.415 -13.138 1.00 94.81 85 GLN A O 1
ATOM 685 N N . GLY A 1 86 ? 3.958 10.313 -13.217 1.00 95.00 86 GLY A N 1
ATOM 686 C CA . GLY A 1 86 ? 3.206 11.335 -13.955 1.00 95.00 86 GLY A CA 1
ATOM 687 C C . GLY A 1 86 ? 2.310 12.209 -13.072 1.00 95.00 86 GLY A C 1
ATOM 688 O O . GLY A 1 86 ? 1.673 13.124 -13.583 1.00 95.00 86 GLY A O 1
ATOM 689 N N . ASN A 1 87 ? 2.248 11.936 -11.768 1.00 96.06 87 ASN A N 1
ATOM 690 C CA . ASN A 1 87 ? 1.423 12.655 -10.809 1.00 96.06 87 ASN A CA 1
ATOM 691 C C . ASN A 1 87 ? 2.121 12.725 -9.446 1.00 96.06 87 ASN A C 1
ATOM 693 O O . ASN A 1 87 ? 1.932 11.877 -8.575 1.00 96.06 87 ASN A O 1
ATOM 697 N N . THR A 1 88 ? 2.939 13.761 -9.279 1.00 95.81 88 THR A N 1
ATOM 698 C CA . THR A 1 88 ? 3.724 14.019 -8.062 1.00 95.81 88 THR A CA 1
ATOM 699 C C . THR A 1 88 ? 3.283 15.291 -7.333 1.00 95.81 88 THR A C 1
ATOM 701 O O . THR A 1 88 ? 3.863 15.659 -6.319 1.00 95.81 88 THR A O 1
ATOM 704 N N . GLN A 1 89 ? 2.246 15.973 -7.829 1.00 94.56 89 GLN A N 1
ATOM 705 C CA . GLN A 1 89 ? 1.897 17.345 -7.436 1.00 94.56 89 GLN A CA 1
ATOM 706 C C . GLN A 1 89 ? 1.446 17.510 -5.974 1.00 94.56 89 GLN A C 1
ATOM 708 O O . GLN A 1 89 ? 1.493 18.618 -5.450 1.00 94.56 89 GLN A O 1
ATOM 713 N N . TYR A 1 90 ? 0.975 16.435 -5.331 1.00 93.50 90 TYR A N 1
ATOM 714 C CA . TYR A 1 90 ? 0.494 16.460 -3.943 1.00 93.50 90 TYR A CA 1
ATOM 715 C C . TYR A 1 90 ? 1.492 15.851 -2.948 1.00 93.50 90 TYR A C 1
ATOM 717 O O . TYR A 1 90 ? 1.170 15.737 -1.767 1.00 93.50 90 TYR A O 1
ATOM 725 N N . TYR A 1 91 ? 2.671 15.432 -3.414 1.00 94.81 91 TYR A N 1
ATOM 726 C CA . TYR A 1 91 ? 3.745 14.988 -2.535 1.00 94.81 91 TYR A CA 1
ATOM 727 C C . TYR A 1 91 ? 4.340 16.187 -1.788 1.00 94.81 91 TYR A C 1
ATOM 729 O O . TYR A 1 91 ? 4.659 17.209 -2.398 1.00 94.81 91 TYR A O 1
ATOM 737 N N . THR A 1 92 ? 4.546 16.028 -0.482 1.00 92.50 92 THR A N 1
ATOM 738 C CA . THR A 1 92 ? 5.382 16.923 0.329 1.00 92.50 92 THR A CA 1
ATOM 739 C C . THR A 1 92 ? 6.272 16.095 1.251 1.00 92.50 92 THR A C 1
ATOM 741 O O . THR A 1 92 ? 5.874 15.007 1.674 1.00 92.50 92 THR A O 1
ATOM 744 N N . GLU A 1 93 ? 7.456 16.602 1.593 1.00 92.62 93 GLU A N 1
ATOM 745 C CA . GLU A 1 93 ? 8.399 15.892 2.472 1.00 92.62 93 GLU A CA 1
ATOM 746 C C . GLU A 1 93 ? 7.789 15.601 3.853 1.00 92.62 93 GLU A C 1
ATOM 748 O O . GLU A 1 93 ? 8.004 14.535 4.422 1.00 92.62 93 GLU A O 1
ATOM 753 N N . GLU A 1 94 ? 6.948 16.499 4.370 1.00 91.06 94 GLU A N 1
ATOM 754 C CA . GLU A 1 94 ? 6.278 16.343 5.667 1.00 91.06 94 GLU A CA 1
ATOM 755 C C . GLU A 1 94 ? 5.234 15.222 5.667 1.00 91.06 94 GLU A C 1
ATOM 757 O O . GLU A 1 94 ? 4.881 14.700 6.724 1.00 91.06 94 GLU A O 1
ATOM 762 N N . SER A 1 95 ? 4.725 14.863 4.488 1.00 90.75 95 SER A N 1
ATOM 763 C CA . SER A 1 95 ? 3.761 13.777 4.311 1.00 90.75 95 SER A CA 1
ATOM 764 C C . SER A 1 95 ? 4.422 12.418 4.040 1.00 90.75 95 SER A C 1
ATOM 766 O O . SER A 1 95 ? 3.725 11.403 3.976 1.00 90.75 95 SER A O 1
ATOM 768 N N . ASP A 1 96 ? 5.756 12.367 3.910 1.00 93.25 96 ASP A N 1
ATOM 769 C CA . ASP A 1 96 ? 6.517 11.138 3.661 1.00 93.25 96 ASP A CA 1
ATOM 770 C C . ASP A 1 96 ? 6.817 10.364 4.951 1.00 93.25 96 ASP A C 1
ATOM 772 O O . ASP A 1 96 ? 7.946 10.241 5.434 1.00 93.25 96 ASP A O 1
ATOM 776 N N . PHE A 1 97 ? 5.754 9.829 5.546 1.00 91.75 97 PHE A N 1
ATOM 777 C CA . PHE A 1 97 ? 5.872 8.999 6.735 1.00 91.75 97 PHE A CA 1
ATOM 778 C C . PHE A 1 97 ? 6.425 7.613 6.393 1.00 91.75 97 PHE A C 1
ATOM 780 O O . PHE A 1 97 ? 5.996 6.963 5.437 1.00 91.75 97 PHE A O 1
ATOM 787 N N . CYS A 1 98 ? 7.299 7.092 7.254 1.00 90.75 98 CYS A N 1
ATOM 788 C CA . CYS A 1 98 ? 7.613 5.669 7.275 1.00 90.75 98 CYS A CA 1
ATOM 789 C C . CYS A 1 98 ? 6.834 4.982 8.404 1.00 90.75 98 CYS A C 1
ATOM 791 O O . CYS A 1 98 ? 6.477 5.599 9.410 1.00 90.75 98 CYS A O 1
ATOM 793 N N . THR A 1 99 ? 6.594 3.676 8.281 1.00 88.00 99 THR A N 1
ATOM 794 C CA . THR A 1 99 ? 5.796 2.913 9.257 1.00 88.00 99 THR A CA 1
ATOM 795 C C . THR A 1 99 ? 6.308 3.048 10.695 1.00 88.00 99 THR A C 1
ATOM 797 O O . THR A 1 99 ? 5.524 3.061 11.642 1.00 88.00 99 THR A O 1
ATOM 800 N N . ARG A 1 100 ? 7.632 3.177 10.870 1.00 84.38 100 ARG A N 1
ATOM 801 C CA . ARG A 1 100 ? 8.264 3.338 12.186 1.00 84.38 100 ARG A CA 1
ATOM 802 C C . ARG A 1 100 ? 7.933 4.684 12.829 1.00 84.38 100 ARG A C 1
ATOM 804 O O . ARG A 1 100 ? 7.675 4.714 14.027 1.00 84.38 100 ARG A O 1
ATOM 811 N N . THR A 1 101 ? 7.959 5.771 12.062 1.00 83.69 101 THR A N 1
ATOM 812 C CA . THR A 1 101 ? 7.709 7.119 12.592 1.00 83.69 101 THR A CA 1
ATOM 813 C C . THR A 1 101 ? 6.221 7.417 12.705 1.00 83.69 101 THR A C 1
ATOM 815 O O . THR A 1 101 ? 5.832 8.172 13.591 1.00 83.69 101 THR A O 1
ATOM 818 N N . LEU A 1 102 ? 5.380 6.780 11.881 1.00 88.94 102 LEU A N 1
ATOM 819 C CA . LEU A 1 102 ? 3.928 6.952 11.906 1.00 88.94 102 LEU A CA 1
ATOM 820 C C . LEU A 1 102 ? 3.320 6.588 13.267 1.00 88.94 102 LEU A C 1
ATOM 822 O O . LEU A 1 102 ? 2.580 7.379 13.842 1.00 88.94 102 LEU A O 1
ATOM 826 N N . ILE A 1 103 ? 3.658 5.418 13.822 1.00 88.38 103 ILE A N 1
ATOM 827 C CA . ILE A 1 103 ? 3.080 4.960 15.100 1.00 88.38 103 ILE A CA 1
ATOM 828 C C . ILE A 1 103 ? 3.509 5.824 16.301 1.00 88.38 103 ILE A C 1
ATOM 830 O O . ILE A 1 103 ? 2.831 5.841 17.333 1.00 88.38 103 ILE A O 1
ATOM 834 N N . GLN A 1 104 ? 4.626 6.546 16.161 1.00 87.62 104 GLN A N 1
ATOM 835 C CA . GLN A 1 104 ? 5.171 7.464 17.164 1.00 87.62 104 GLN A CA 1
ATOM 836 C C . GLN A 1 104 ? 4.482 8.836 17.141 1.00 87.62 104 GLN A C 1
ATOM 838 O O . GLN A 1 104 ? 4.610 9.585 18.106 1.00 87.62 104 GLN A O 1
ATOM 843 N N . GLN A 1 105 ? 3.743 9.162 16.075 1.00 89.44 105 GLN A N 1
ATOM 844 C CA . GLN A 1 105 ? 2.972 10.399 15.992 1.00 89.44 105 GLN A CA 1
ATOM 845 C C . GLN A 1 105 ? 1.827 10.411 17.017 1.00 89.44 105 GLN A C 1
ATOM 847 O O . GLN A 1 105 ? 1.297 9.367 17.427 1.00 89.44 105 GLN A O 1
ATOM 852 N N . GLN A 1 106 ? 1.407 11.616 17.403 1.00 92.62 106 GLN A N 1
ATOM 853 C CA . GLN A 1 106 ? 0.246 11.834 18.263 1.00 92.62 106 GLN A CA 1
ATOM 854 C C . GLN A 1 106 ? -1.052 11.742 17.443 1.00 92.62 106 GLN A C 1
ATOM 856 O O . GLN A 1 106 ? -1.705 12.740 17.157 1.00 92.62 106 GLN A O 1
ATOM 861 N N . LEU A 1 107 ? -1.393 10.522 17.024 1.00 93.88 107 LEU A N 1
ATOM 862 C CA . LEU A 1 107 ? -2.579 10.220 16.218 1.00 93.88 107 LEU A CA 1
ATOM 863 C C . LEU A 1 107 ? -3.741 9.758 17.091 1.00 93.88 107 LEU A C 1
ATOM 865 O O . LEU A 1 107 ? -3.534 9.167 18.154 1.00 93.88 107 LEU A O 1
ATOM 869 N N . VAL A 1 108 ? -4.959 9.922 16.577 1.00 97.75 108 VAL A N 1
ATOM 870 C CA . VAL A 1 108 ? -6.103 9.141 17.054 1.00 97.75 108 VAL A CA 1
ATOM 871 C C . VAL A 1 108 ? -5.845 7.678 16.692 1.00 97.75 108 VAL A C 1
ATOM 873 O O . VAL A 1 108 ? -5.672 7.339 15.520 1.00 97.75 108 VAL A O 1
ATOM 876 N N . LYS A 1 109 ? -5.763 6.823 17.710 1.00 96.56 109 LYS A N 1
ATOM 877 C CA . LYS A 1 109 ? -5.475 5.393 17.584 1.00 96.56 109 LYS A CA 1
ATOM 878 C C . LYS A 1 109 ? -6.084 4.619 18.746 1.00 96.56 109 LYS A C 1
ATOM 880 O O . LYS A 1 109 ? -6.333 5.195 19.805 1.00 96.56 109 LYS A O 1
ATOM 885 N N . GLY A 1 110 ? -6.260 3.319 18.562 1.00 97.56 110 GLY A N 1
ATOM 886 C CA . GLY A 1 110 ? -6.730 2.409 19.602 1.00 97.56 110 GLY A CA 1
ATOM 887 C C . GLY A 1 110 ? -6.220 0.991 19.387 1.00 97.56 110 GLY A C 1
ATOM 888 O O . GLY A 1 110 ? -5.629 0.682 18.349 1.00 97.56 110 GLY A O 1
ATOM 889 N N . ASP A 1 111 ? -6.431 0.136 20.385 1.00 98.12 111 ASP A N 1
ATOM 890 C CA . ASP A 1 111 ? -6.126 -1.292 20.290 1.00 98.12 111 ASP A CA 1
ATOM 891 C C . ASP A 1 111 ? -6.937 -1.948 19.171 1.00 98.12 111 ASP A C 1
ATOM 893 O O . ASP A 1 111 ? -8.094 -1.599 18.934 1.00 98.12 111 ASP A O 1
ATOM 897 N N . ILE A 1 112 ? -6.377 -2.960 18.507 1.00 98.31 112 ILE A N 1
ATOM 898 C CA . ILE A 1 112 ? -7.094 -3.661 17.432 1.00 98.31 112 ILE A CA 1
ATOM 899 C C . ILE A 1 112 ? -8.428 -4.267 17.903 1.00 98.31 112 ILE A C 1
ATOM 901 O O . ILE A 1 112 ? -9.376 -4.348 17.129 1.00 98.31 112 ILE A O 1
ATOM 905 N N . GLY A 1 113 ? -8.530 -4.645 19.183 1.00 98.06 113 GLY A N 1
ATOM 906 C CA . GLY A 1 113 ? -9.756 -5.184 19.778 1.00 98.06 113 GLY A CA 1
ATOM 907 C C . GLY A 1 113 ? -10.905 -4.174 19.877 1.00 98.06 113 GLY A C 1
ATOM 908 O O . GLY A 1 113 ? -12.038 -4.577 20.121 1.00 98.06 113 GLY A O 1
ATOM 909 N N . THR A 1 114 ? -10.631 -2.882 19.676 1.00 98.25 114 THR A N 1
ATOM 910 C CA . THR A 1 114 ? -11.627 -1.800 19.653 1.00 98.25 114 THR A CA 1
ATOM 911 C C . THR A 1 114 ? -11.793 -1.189 18.261 1.00 98.25 114 THR A C 1
ATOM 913 O O . THR A 1 114 ? -12.313 -0.081 18.152 1.00 98.25 114 THR A O 1
ATOM 916 N N . LEU A 1 115 ? -11.341 -1.881 17.204 1.00 98.62 115 LEU A N 1
ATOM 917 C CA . LEU A 1 115 ? -11.455 -1.431 15.814 1.00 98.62 115 LEU A CA 1
ATOM 918 C C . LEU A 1 115 ? -12.908 -1.042 15.484 1.00 98.62 115 LEU A C 1
ATOM 920 O O . LEU A 1 115 ? -13.775 -1.920 15.480 1.00 98.62 115 LEU A O 1
ATOM 924 N N . PRO A 1 116 ? -13.196 0.243 15.203 1.00 98.25 116 PRO A N 1
ATOM 925 C CA . PRO A 1 116 ? -14.533 0.650 14.798 1.00 98.25 116 PRO A CA 1
ATOM 926 C C . PRO A 1 116 ? -14.802 0.243 13.345 1.00 98.25 116 PRO A C 1
ATOM 928 O O . PRO A 1 116 ? -13.881 0.072 12.540 1.00 98.25 116 PRO A O 1
ATOM 931 N N . GLU A 1 117 ? -16.083 0.148 12.988 1.00 98.25 117 GLU A N 1
ATOM 932 C CA . GLU A 1 117 ? -16.520 -0.135 11.618 1.00 98.25 117 GLU A CA 1
ATOM 933 C C . GLU A 1 117 ? -16.408 1.121 10.735 1.00 98.25 117 GLU A C 1
ATOM 935 O O . GLU A 1 117 ? -17.396 1.673 10.257 1.00 98.25 117 GLU A O 1
ATOM 940 N N . THR A 1 118 ? -15.176 1.595 10.554 1.00 98.44 118 THR A N 1
ATOM 941 C CA . THR A 1 118 ? -14.829 2.779 9.760 1.00 98.44 118 THR A CA 1
ATOM 942 C C . THR A 1 118 ? -13.792 2.387 8.705 1.00 98.44 118 THR A C 1
ATOM 944 O O . THR A 1 118 ? -12.587 2.387 8.987 1.00 98.44 118 THR A O 1
ATOM 947 N N . PRO A 1 119 ? -14.222 2.003 7.488 1.00 98.75 119 PRO A N 1
ATOM 948 C CA . PRO A 1 119 ? -13.310 1.739 6.381 1.00 98.75 119 PRO A CA 1
ATOM 949 C C . PRO A 1 119 ? -12.389 2.934 6.118 1.00 98.75 119 PRO A C 1
ATOM 951 O O . PRO A 1 119 ? -12.820 4.081 6.155 1.00 98.75 119 PRO A O 1
ATOM 954 N N . GLY A 1 120 ? -11.115 2.659 5.849 1.00 98.62 120 GLY A N 1
ATOM 955 C CA . GLY A 1 120 ? -10.069 3.666 5.676 1.00 98.62 120 GLY A CA 1
ATOM 956 C C . GLY A 1 120 ? -9.187 3.869 6.897 1.00 98.62 120 GLY A C 1
ATOM 957 O O . GLY A 1 120 ? -8.151 4.517 6.783 1.00 98.62 120 GLY A O 1
ATOM 958 N N . LEU A 1 121 ? -9.528 3.296 8.054 1.00 98.75 121 LEU A N 1
ATOM 959 C CA . LEU A 1 121 ? -8.576 3.228 9.159 1.00 98.75 121 LEU A CA 1
ATOM 960 C C . LEU A 1 121 ? -7.338 2.428 8.760 1.00 98.75 121 LEU A C 1
ATOM 962 O O . LEU A 1 121 ? -7.423 1.394 8.094 1.00 98.75 121 LEU A O 1
ATOM 966 N N . VAL A 1 122 ? -6.175 2.895 9.205 1.00 98.50 122 VAL A N 1
ATOM 967 C CA . VAL A 1 122 ? -4.921 2.181 8.996 1.00 98.50 122 VAL A CA 1
ATOM 968 C C . VAL A 1 122 ? -4.737 1.181 10.128 1.00 98.50 122 VAL A C 1
ATOM 970 O O . VAL A 1 122 ? -4.786 1.536 11.302 1.00 98.50 122 VAL A O 1
ATOM 973 N N . LEU A 1 123 ? -4.519 -0.081 9.781 1.00 98.56 123 LEU A N 1
ATOM 974 C CA . LEU A 1 123 ? -4.160 -1.131 10.725 1.00 98.56 123 LEU A CA 1
ATOM 975 C C . LEU A 1 123 ? -2.646 -1.192 10.850 1.00 98.56 123 LEU A C 1
ATOM 977 O O . LEU A 1 123 ? -1.935 -1.064 9.856 1.00 98.56 123 LEU A O 1
ATOM 981 N N . PHE A 1 124 ? -2.150 -1.401 12.061 1.00 98.06 124 PHE A N 1
ATOM 982 C CA . PHE A 1 124 ? -0.725 -1.417 12.356 1.00 98.06 124 PHE A CA 1
ATOM 983 C C . PHE A 1 124 ? -0.323 -2.681 13.105 1.00 98.06 124 PHE A C 1
ATOM 985 O O . PHE A 1 124 ? -1.006 -3.134 14.024 1.00 98.06 124 PHE A O 1
ATOM 992 N N . LYS A 1 125 ? 0.836 -3.216 12.729 1.00 95.25 125 LYS A N 1
ATOM 993 C CA . LYS A 1 125 ? 1.651 -4.147 13.516 1.00 95.25 125 LYS A CA 1
ATOM 994 C C . LYS A 1 125 ? 3.108 -3.686 13.419 1.00 95.25 125 LYS A C 1
ATOM 996 O O . LYS A 1 125 ? 3.439 -2.950 12.488 1.00 95.25 125 LYS A O 1
ATOM 1001 N N . PRO A 1 126 ? 4.006 -4.092 14.330 1.00 93.19 126 PRO A N 1
ATOM 1002 C CA . PRO A 1 126 ? 5.406 -3.685 14.259 1.00 93.19 126 PRO A CA 1
ATOM 1003 C C . PRO A 1 126 ? 6.004 -3.869 12.852 1.00 93.19 126 PRO A C 1
ATOM 1005 O O . PRO A 1 126 ? 6.077 -4.980 12.334 1.00 93.19 126 PRO A O 1
ATOM 1008 N N . GLY A 1 127 ? 6.396 -2.755 12.224 1.00 91.81 127 GLY A N 1
ATOM 1009 C CA . GLY A 1 127 ? 7.016 -2.732 10.896 1.00 91.81 127 GLY A CA 1
ATOM 1010 C C . GLY A 1 127 ? 6.067 -2.822 9.695 1.00 91.81 127 GLY A C 1
ATOM 1011 O O . GLY A 1 127 ? 6.560 -2.877 8.571 1.00 91.81 127 GLY A O 1
ATOM 1012 N N . HIS A 1 128 ? 4.743 -2.824 9.879 1.00 95.75 128 HIS A N 1
ATOM 1013 C CA . HIS A 1 128 ? 3.807 -2.995 8.767 1.00 95.75 128 HIS A CA 1
ATOM 1014 C C . HIS A 1 128 ? 2.454 -2.309 8.981 1.00 95.75 128 HIS A C 1
ATOM 1016 O O . HIS A 1 128 ? 1.974 -2.196 10.110 1.00 95.75 128 HIS A O 1
ATOM 1022 N N . VAL A 1 129 ? 1.822 -1.906 7.878 1.00 98.12 129 VAL A N 1
ATOM 1023 C CA . VAL A 1 129 ? 0.492 -1.289 7.873 1.00 98.12 129 VAL A CA 1
ATOM 1024 C C . VAL A 1 129 ? -0.407 -1.870 6.786 1.00 98.12 129 VAL A C 1
ATOM 1026 O O . VAL A 1 129 ? 0.078 -2.374 5.777 1.00 98.12 129 VAL A O 1
ATOM 1029 N N . GLY A 1 130 ? -1.716 -1.776 6.994 1.00 98.31 130 GLY A N 1
ATOM 1030 C CA . GLY A 1 130 ? -2.743 -2.117 6.013 1.00 98.31 130 GLY A CA 1
ATOM 1031 C C . GLY A 1 130 ? -3.925 -1.157 6.100 1.00 98.31 130 GLY A C 1
ATOM 1032 O O . GLY A 1 130 ? -4.038 -0.389 7.051 1.00 98.31 130 GLY A O 1
ATOM 1033 N N . VAL A 1 131 ? -4.812 -1.195 5.114 1.00 98.88 131 VAL A N 1
ATOM 1034 C CA . VAL A 1 131 ? -6.031 -0.379 5.054 1.00 98.88 131 VAL A CA 1
ATOM 1035 C C . VAL A 1 131 ? -7.220 -1.245 5.442 1.00 98.88 131 VAL A C 1
ATOM 1037 O O . VAL A 1 131 ? -7.495 -2.237 4.769 1.00 98.88 131 VAL A O 1
ATOM 1040 N N . TYR A 1 132 ? -7.941 -0.881 6.500 1.00 98.88 132 TYR A N 1
ATOM 1041 C CA . TYR A 1 132 ? -9.209 -1.519 6.843 1.00 98.88 132 TYR A CA 1
ATOM 1042 C C . TYR A 1 132 ? -10.260 -1.199 5.776 1.00 98.88 132 TYR A C 1
ATOM 1044 O O . TYR A 1 132 ? -10.457 -0.035 5.434 1.00 98.88 132 TYR A O 1
ATOM 1052 N N . ILE A 1 133 ? -10.944 -2.214 5.246 1.00 98.75 133 ILE A N 1
ATOM 1053 C CA . ILE A 1 133 ? -11.936 -2.047 4.167 1.00 98.75 133 ILE A CA 1
ATOM 1054 C C . ILE A 1 133 ? -13.375 -2.364 4.602 1.00 98.75 133 ILE A C 1
ATOM 1056 O O . ILE A 1 133 ? -14.272 -2.380 3.756 1.00 98.75 133 ILE A O 1
ATOM 1060 N N . GLY A 1 134 ? -13.588 -2.579 5.903 1.00 98.50 134 GLY A N 1
ATOM 1061 C CA . GLY A 1 134 ? -14.869 -2.977 6.488 1.00 98.50 134 GLY A CA 1
ATOM 1062 C C . GLY A 1 134 ? -15.054 -4.494 6.575 1.00 98.50 134 GLY A C 1
ATOM 1063 O O . GLY A 1 134 ? -14.315 -5.270 5.964 1.00 98.50 134 GLY A O 1
ATOM 1064 N N . GLY A 1 135 ? -16.041 -4.928 7.358 1.00 98.12 135 GLY A N 1
ATOM 1065 C CA . GLY A 1 135 ? -16.442 -6.332 7.481 1.00 98.12 135 GLY A CA 1
ATOM 1066 C C . GLY A 1 135 ? -15.336 -7.260 7.992 1.00 98.12 135 GLY A C 1
ATOM 1067 O O . GLY A 1 135 ? -15.249 -8.406 7.551 1.00 98.12 135 GLY A O 1
ATOM 1068 N N . GLY A 1 136 ? -14.453 -6.767 8.867 1.00 98.19 136 GLY A N 1
ATOM 1069 C CA . GLY A 1 136 ? -13.339 -7.550 9.407 1.00 98.19 136 GLY A CA 1
ATOM 1070 C C . GLY A 1 136 ? -12.233 -7.855 8.390 1.00 98.19 136 GLY A C 1
ATOM 1071 O O . GLY A 1 136 ? -11.471 -8.802 8.592 1.00 98.19 136 GLY A O 1
ATOM 1072 N N . LYS A 1 137 ? -12.127 -7.077 7.304 1.00 98.50 137 LYS A N 1
ATOM 1073 C CA . LYS A 1 137 ? -11.139 -7.269 6.232 1.00 98.50 137 LYS A CA 1
ATOM 1074 C C . LYS A 1 137 ? -10.210 -6.073 6.057 1.00 98.50 137 LYS A C 1
ATOM 1076 O O . LYS A 1 137 ? -10.588 -4.930 6.308 1.00 98.50 137 LYS A O 1
ATOM 1081 N N . ALA A 1 138 ? -9.004 -6.333 5.564 1.00 98.44 138 ALA A N 1
ATOM 1082 C CA . ALA A 1 138 ? -8.022 -5.304 5.242 1.00 98.44 138 ALA A CA 1
ATOM 1083 C C . ALA A 1 138 ? -7.265 -5.609 3.945 1.00 98.44 138 ALA A C 1
ATOM 1085 O O . ALA A 1 138 ? -7.088 -6.775 3.594 1.00 98.44 138 ALA A O 1
ATOM 1086 N N . ILE A 1 139 ? -6.777 -4.565 3.273 1.00 97.81 139 ILE A N 1
ATOM 1087 C CA . ILE A 1 139 ? -5.842 -4.666 2.145 1.00 97.81 139 ILE A CA 1
ATOM 1088 C C . ILE A 1 139 ? -4.459 -4.189 2.597 1.00 97.81 139 ILE A C 1
ATOM 1090 O O . ILE A 1 139 ? -4.319 -3.079 3.106 1.00 97.81 139 ILE A O 1
ATOM 1094 N N . GLU A 1 140 ? -3.427 -5.009 2.410 1.00 96.69 140 GLU A N 1
ATOM 1095 C CA . GLU A 1 140 ? -2.029 -4.681 2.739 1.00 96.69 140 GLU A CA 1
ATOM 1096 C C . GLU A 1 140 ? -1.094 -5.037 1.572 1.00 96.69 140 GLU A C 1
ATOM 1098 O O . GLU A 1 140 ? -1.361 -5.993 0.848 1.00 96.69 140 GLU A O 1
ATOM 1103 N N . SER A 1 141 ? 0.000 -4.282 1.382 1.00 95.62 141 SER A N 1
ATOM 1104 C CA . SER A 1 141 ? 1.057 -4.641 0.418 1.00 95.62 141 SER A CA 1
ATOM 1105 C C . SER A 1 141 ? 2.146 -5.461 1.100 1.00 95.62 141 SER A C 1
ATOM 1107 O O . SER A 1 141 ? 2.894 -4.932 1.926 1.00 95.62 141 SER A O 1
ATOM 1109 N N . THR A 1 142 ? 2.273 -6.740 0.757 1.00 91.88 142 THR A N 1
ATOM 1110 C CA . THR A 1 142 ? 3.167 -7.697 1.416 1.00 91.88 142 THR A CA 1
ATOM 1111 C C . THR A 1 142 ? 4.216 -8.257 0.467 1.00 91.88 142 THR A C 1
ATOM 1113 O O . THR A 1 142 ? 3.970 -8.511 -0.705 1.00 91.88 142 THR A O 1
ATOM 1116 N N . HIS A 1 143 ? 5.402 -8.544 0.998 1.00 85.00 143 HIS A N 1
ATOM 1117 C CA . HIS A 1 143 ? 6.503 -9.180 0.263 1.00 85.00 143 HIS A CA 1
ATOM 1118 C C . HIS A 1 143 ? 6.187 -10.586 -0.255 1.00 85.00 143 HIS A C 1
ATOM 1120 O O . HIS A 1 143 ? 6.880 -11.096 -1.128 1.00 85.00 143 HIS A O 1
ATOM 1126 N N . THR A 1 144 ? 5.177 -11.226 0.324 1.00 74.81 144 THR A N 1
ATOM 1127 C CA . THR A 1 144 ? 4.726 -12.569 -0.014 1.00 74.81 144 THR A CA 1
ATOM 1128 C C . THR A 1 144 ? 3.217 -12.545 -0.176 1.00 74.81 144 THR A C 1
ATOM 1130 O O . THR A 1 144 ? 2.504 -12.012 0.675 1.00 74.81 144 THR A O 1
ATOM 1133 N N . MET A 1 145 ? 2.727 -13.133 -1.261 1.00 67.75 145 MET A N 1
ATOM 1134 C CA . MET A 1 145 ? 1.305 -13.386 -1.452 1.00 67.75 145 MET A CA 1
ATOM 1135 C C . MET A 1 145 ? 1.041 -14.894 -1.486 1.00 67.75 145 MET A C 1
ATOM 1137 O O . MET A 1 145 ? 1.909 -15.656 -1.931 1.00 67.75 145 MET A O 1
ATOM 1141 N N . PRO A 1 146 ? -0.146 -15.353 -1.054 1.00 62.75 146 PRO A N 1
ATOM 1142 C CA . PRO A 1 146 ? -0.593 -16.699 -1.381 1.00 62.75 146 PRO A CA 1
ATOM 1143 C C . PRO A 1 146 ? -0.803 -16.827 -2.898 1.00 62.75 146 PRO A C 1
ATOM 1145 O O . PRO A 1 146 ? -1.227 -15.873 -3.547 1.00 62.75 146 PRO A O 1
ATOM 1148 N N . ALA A 1 147 ? -0.557 -18.019 -3.454 1.00 58.59 147 ALA A N 1
ATOM 1149 C CA . ALA A 1 147 ? -0.726 -18.306 -4.885 1.00 58.59 147 ALA A CA 1
ATOM 1150 C C . ALA A 1 147 ? -2.104 -17.859 -5.427 1.00 58.59 147 ALA A C 1
ATOM 1152 O O . ALA A 1 147 ? -2.203 -17.297 -6.511 1.00 58.59 147 ALA A O 1
ATOM 1153 N N . SER A 1 148 ? -3.159 -18.026 -4.624 1.00 56.16 148 SER A N 1
ATOM 1154 C CA . SER A 1 148 ? -4.536 -17.647 -4.962 1.00 56.16 148 SER A CA 1
ATOM 1155 C C . SER A 1 148 ? -4.769 -16.139 -5.112 1.00 56.16 148 SER A C 1
ATOM 1157 O O . SER A 1 148 ? -5.701 -15.739 -5.809 1.00 56.16 148 SER A O 1
ATOM 1159 N N . ALA A 1 149 ? -3.951 -15.292 -4.479 1.00 59.94 149 ALA A N 1
ATOM 1160 C CA . ALA A 1 149 ? -4.042 -13.842 -4.645 1.00 59.94 149 ALA A CA 1
ATOM 1161 C C . ALA A 1 149 ? -3.482 -13.391 -5.999 1.00 59.94 149 ALA A C 1
ATOM 1163 O O . ALA A 1 149 ? -3.976 -12.410 -6.552 1.00 59.94 149 ALA A O 1
ATOM 1164 N N . TYR A 1 150 ? -2.529 -14.143 -6.567 1.00 57.62 150 TYR A N 1
ATOM 1165 C CA . TYR A 1 150 ? -2.065 -13.891 -7.925 1.00 57.62 150 TYR A CA 1
ATOM 1166 C C . TYR A 1 150 ? -3.216 -14.109 -8.907 1.00 57.62 150 TYR A C 1
ATOM 1168 O O . TYR A 1 150 ? -3.597 -13.162 -9.568 1.00 57.62 150 TYR A O 1
ATOM 1176 N N . THR A 1 151 ? -3.891 -15.262 -8.916 1.00 48.19 151 THR A N 1
ATOM 1177 C CA . THR A 1 151 ? -4.960 -15.576 -9.893 1.00 48.19 151 THR A CA 1
ATOM 1178 C C . THR A 1 151 ? -6.051 -14.495 -10.016 1.00 48.19 151 THR A C 1
ATOM 1180 O O . THR A 1 151 ? -6.467 -14.168 -11.126 1.00 48.19 151 THR A O 1
ATOM 1183 N N . ARG A 1 152 ? -6.464 -13.861 -8.906 1.00 46.53 152 ARG A N 1
ATOM 1184 C CA . ARG A 1 152 ? -7.517 -12.823 -8.913 1.00 46.53 152 ARG A CA 1
ATOM 1185 C C . ARG A 1 152 ? -7.108 -11.514 -9.599 1.00 46.53 152 ARG A C 1
ATOM 1187 O O . ARG A 1 152 ? -7.984 -10.808 -10.088 1.00 46.53 152 ARG A O 1
ATOM 1194 N N . CYS A 1 153 ? -5.816 -11.187 -9.661 1.00 50.56 153 CYS A N 1
ATOM 1195 C CA . CYS A 1 153 ? -5.344 -9.959 -10.315 1.00 50.56 153 CYS A CA 1
ATOM 1196 C C . CYS A 1 153 ? -5.449 -10.030 -11.852 1.00 50.56 153 CYS A C 1
ATOM 1198 O O . CYS A 1 153 ? -5.434 -8.993 -12.509 1.00 50.56 153 CYS A O 1
ATOM 1200 N N . TRP A 1 154 ? -5.566 -11.235 -12.429 1.00 51.22 154 TRP A N 1
ATOM 1201 C CA . TRP A 1 154 ? -5.542 -11.453 -13.883 1.00 51.22 154 TRP A CA 1
ATOM 1202 C C . TRP A 1 154 ? -6.920 -11.682 -14.513 1.00 51.22 154 TRP A C 1
ATOM 1204 O O . TRP A 1 154 ? -7.095 -11.384 -15.691 1.00 51.22 154 TRP A O 1
ATOM 1214 N N . GLU A 1 155 ? -7.917 -12.155 -13.760 1.00 47.19 155 GLU A N 1
ATOM 1215 C CA . GLU A 1 155 ? -9.252 -12.460 -14.308 1.00 47.19 155 GLU A CA 1
ATOM 1216 C C . GLU A 1 155 ? -10.059 -11.210 -14.724 1.00 47.19 155 GLU A C 1
ATOM 1218 O O . GLU A 1 155 ? -11.046 -11.331 -15.445 1.00 47.19 155 GLU A O 1
ATOM 1223 N N . HIS A 1 156 ? -9.663 -10.002 -14.298 1.00 45.97 156 HIS A N 1
ATOM 1224 C CA . HIS A 1 156 ? -10.412 -8.759 -14.547 1.00 45.97 156 HIS A CA 1
ATOM 1225 C C . HIS A 1 156 ? -9.991 -7.947 -15.787 1.00 45.97 156 HIS A C 1
ATOM 1227 O O . HIS A 1 156 ? -10.606 -6.918 -16.064 1.00 45.97 156 HIS A O 1
ATOM 1233 N N . MET A 1 157 ? -9.014 -8.394 -16.587 1.00 49.03 157 MET A N 1
ATOM 1234 C CA . MET A 1 157 ? -8.676 -7.729 -17.860 1.00 49.03 157 MET A CA 1
ATOM 1235 C C . MET A 1 157 ? -9.429 -8.370 -19.037 1.00 49.03 157 MET A C 1
ATOM 1237 O O . MET A 1 157 ? -8.905 -9.200 -19.774 1.00 49.03 157 MET A O 1
ATOM 1241 N N . GLY A 1 158 ? -10.700 -7.987 -19.190 1.00 41.03 158 GLY A N 1
ATOM 1242 C CA . GLY A 1 158 ? -11.641 -8.523 -20.183 1.00 41.03 158 GLY A CA 1
ATOM 1243 C C . GLY A 1 158 ? -11.455 -8.056 -21.636 1.00 41.03 158 GLY A C 1
ATOM 1244 O O . GLY A 1 158 ? -12.346 -8.292 -22.446 1.00 41.03 158 GLY A O 1
ATOM 1245 N N . ASP A 1 159 ? -10.352 -7.393 -21.988 1.00 49.03 159 ASP A N 1
ATOM 1246 C CA . ASP A 1 159 ? -10.101 -6.890 -23.350 1.00 49.03 159 ASP A CA 1
ATOM 1247 C C . ASP A 1 159 ? -8.877 -7.522 -24.039 1.00 49.03 159 ASP A C 1
ATOM 1249 O O . ASP A 1 159 ? -8.536 -7.151 -25.162 1.00 49.03 159 ASP A O 1
ATOM 1253 N N . GLY A 1 160 ? -8.211 -8.486 -23.390 1.00 43.03 160 GLY A N 1
ATOM 1254 C CA . GLY A 1 160 ? -7.036 -9.157 -23.952 1.00 43.03 160 GLY A CA 1
ATOM 1255 C C . GLY A 1 160 ? -5.803 -8.257 -24.103 1.00 43.03 160 GLY A C 1
ATOM 1256 O O . GLY A 1 160 ? -4.825 -8.681 -24.715 1.00 43.03 160 GLY A O 1
ATOM 1257 N N . SER A 1 161 ? -5.811 -7.046 -23.534 1.00 46.22 161 SER A N 1
ATOM 1258 C CA . SER A 1 161 ? -4.697 -6.092 -23.592 1.00 46.22 161 SER A CA 1
ATOM 1259 C C . SER A 1 161 ? -3.706 -6.227 -22.431 1.00 46.22 161 SER A C 1
ATOM 1261 O O . SER A 1 161 ? -2.872 -5.345 -22.240 1.00 46.22 161 SER A O 1
ATOM 1263 N N . ALA A 1 162 ? -3.761 -7.332 -21.674 1.00 48.03 162 ALA A N 1
ATOM 1264 C CA . ALA A 1 162 ? -2.849 -7.608 -20.568 1.00 48.03 162 ALA A CA 1
ATOM 1265 C C . ALA A 1 162 ? -1.387 -7.494 -21.044 1.00 48.03 162 ALA A C 1
ATOM 1267 O O . ALA A 1 162 ? -0.915 -8.373 -21.779 1.00 48.03 162 ALA A O 1
ATOM 1268 N N . PRO A 1 163 ? -0.641 -6.440 -20.662 1.00 45.31 163 PRO A N 1
ATOM 1269 C CA . PRO A 1 163 ? 0.706 -6.276 -21.160 1.00 45.31 163 PRO A CA 1
ATOM 1270 C C . PRO A 1 163 ? 1.577 -7.328 -20.470 1.00 45.31 163 PRO A C 1
ATOM 1272 O O . PRO A 1 163 ? 1.813 -7.279 -19.267 1.00 45.31 163 PRO A O 1
ATOM 1275 N N . CYS A 1 164 ? 2.038 -8.296 -21.258 1.00 49.94 164 CYS A N 1
ATOM 1276 C CA . CYS A 1 164 ? 3.064 -9.276 -20.907 1.00 49.94 164 CYS A CA 1
ATOM 1277 C C . CYS A 1 164 ? 2.694 -10.303 -19.815 1.00 49.94 164 CYS A C 1
ATOM 1279 O O . CYS A 1 164 ? 3.396 -10.454 -18.814 1.00 49.94 164 CYS A O 1
ATOM 1281 N N . CYS A 1 165 ? 1.646 -11.099 -20.067 1.00 48.31 165 CYS A N 1
ATOM 1282 C CA . CYS A 1 165 ? 1.349 -12.342 -19.331 1.00 48.31 165 CYS A CA 1
ATOM 1283 C C . CYS A 1 165 ? 2.603 -13.219 -19.110 1.00 48.31 165 CYS A C 1
ATOM 1285 O O . CYS A 1 165 ? 2.830 -13.732 -18.021 1.00 48.31 165 CYS A O 1
ATOM 1287 N N . SER A 1 166 ? 3.485 -13.310 -20.112 1.00 50.41 166 SER A N 1
ATOM 1288 C CA . SER A 1 166 ? 4.667 -14.175 -20.063 1.00 50.41 166 SER A CA 1
ATOM 1289 C C . SER A 1 166 ? 5.740 -13.740 -19.063 1.00 50.41 166 SER A C 1
ATOM 1291 O O . SER A 1 166 ? 6.471 -14.590 -18.568 1.00 50.41 166 SER A O 1
ATOM 1293 N N . ALA A 1 167 ? 5.887 -12.445 -18.766 1.00 51.09 167 ALA A N 1
ATOM 1294 C CA . ALA A 1 167 ? 6.968 -11.970 -17.896 1.00 51.09 167 ALA A CA 1
ATOM 1295 C C . ALA A 1 167 ? 6.759 -12.335 -16.421 1.00 51.09 167 ALA A C 1
ATOM 1297 O O . ALA A 1 167 ? 7.736 -12.532 -15.699 1.00 51.09 167 ALA A O 1
ATOM 1298 N N . TYR A 1 168 ? 5.500 -12.428 -15.987 1.00 50.72 168 TYR A N 1
ATOM 1299 C CA . TYR A 1 168 ? 5.149 -12.803 -14.620 1.00 50.72 168 TYR A CA 1
ATOM 1300 C C . TYR A 1 168 ? 5.217 -14.315 -14.415 1.00 50.72 168 TYR A C 1
ATOM 1302 O O . TYR A 1 168 ? 5.833 -14.761 -13.455 1.00 50.72 168 TYR A O 1
ATOM 1310 N N . ASP A 1 169 ? 4.67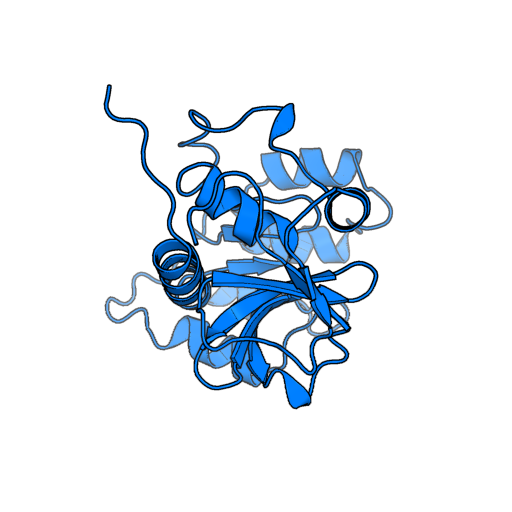6 -15.093 -15.359 1.00 52.00 169 ASP A N 1
ATOM 1311 C CA . ASP A 1 169 ? 4.748 -16.563 -15.343 1.00 52.00 169 ASP A CA 1
ATOM 1312 C C . ASP A 1 169 ? 6.193 -17.077 -15.468 1.00 52.00 169 ASP A C 1
ATOM 1314 O O . ASP A 1 169 ? 6.516 -18.180 -15.038 1.00 52.00 169 ASP A O 1
ATOM 1318 N N . SER A 1 170 ? 7.083 -16.262 -16.046 1.00 49.66 170 SER A N 1
ATOM 1319 C CA . SER A 1 170 ? 8.520 -16.551 -16.136 1.00 49.66 170 SER A CA 1
ATOM 1320 C C . SER A 1 170 ? 9.320 -16.057 -14.923 1.00 49.66 170 SER A C 1
ATOM 1322 O O . SER A 1 170 ? 10.540 -16.246 -14.886 1.00 49.66 170 SER A O 1
ATOM 1324 N N . ALA A 1 171 ? 8.690 -15.383 -13.952 1.00 51.00 171 ALA A N 1
ATOM 1325 C CA . ALA A 1 171 ? 9.377 -14.950 -12.742 1.00 51.00 171 ALA A CA 1
ATOM 1326 C C . ALA A 1 171 ? 9.676 -16.185 -11.869 1.00 51.00 171 ALA A C 1
ATOM 1328 O O . ALA A 1 171 ? 8.772 -16.971 -11.605 1.00 51.00 171 ALA A O 1
ATOM 1329 N N . PRO A 1 172 ? 10.929 -16.391 -11.419 1.00 50.22 172 PRO A N 1
ATOM 1330 C CA . PRO A 1 172 ? 11.299 -17.620 -10.726 1.00 50.22 172 PRO A CA 1
ATOM 1331 C C . PRO A 1 172 ? 10.468 -17.846 -9.449 1.00 50.22 172 PRO A C 1
ATOM 1333 O O . PRO A 1 172 ? 10.203 -16.909 -8.692 1.00 50.22 172 PRO A O 1
ATOM 1336 N N . ASP A 1 173 ? 10.084 -19.098 -9.193 1.00 53.81 173 ASP A N 1
ATOM 1337 C CA . ASP A 1 173 ? 9.097 -19.443 -8.160 1.00 53.81 173 ASP A CA 1
ATOM 1338 C C . ASP A 1 173 ? 9.563 -19.217 -6.713 1.00 53.81 173 ASP A C 1
ATOM 1340 O O . ASP A 1 173 ? 8.732 -18.983 -5.840 1.00 53.81 173 ASP A O 1
ATOM 1344 N N . GLU A 1 174 ? 10.867 -19.218 -6.420 1.00 54.56 174 GLU A N 1
ATOM 1345 C CA . GLU A 1 174 ? 11.388 -18.881 -5.089 1.00 54.56 174 GLU A CA 1
ATOM 1346 C C . GLU A 1 174 ? 12.881 -18.478 -5.137 1.00 54.56 174 GLU A C 1
ATOM 1348 O O . GLU A 1 174 ? 13.649 -19.052 -5.913 1.00 54.56 174 GLU A O 1
ATOM 1353 N N . PRO A 1 175 ? 13.330 -17.537 -4.278 1.00 47.91 175 PRO A N 1
ATOM 1354 C CA . PRO A 1 175 ? 12.536 -16.656 -3.428 1.00 47.91 175 PRO A CA 1
ATOM 1355 C C . PRO A 1 175 ? 12.261 -15.328 -4.141 1.00 47.91 175 PRO A C 1
ATOM 1357 O O . PRO A 1 175 ? 12.716 -14.256 -3.731 1.00 47.91 175 PRO A O 1
ATOM 1360 N N . SER A 1 176 ? 11.529 -15.402 -5.254 1.00 52.44 176 SER A N 1
ATOM 1361 C CA . SER A 1 176 ? 11.104 -14.253 -6.061 1.00 52.44 176 SER A CA 1
ATOM 1362 C C . SER A 1 176 ? 9.592 -14.181 -6.246 1.00 52.44 176 SER A C 1
ATOM 1364 O O . SER A 1 176 ? 9.125 -13.596 -7.220 1.00 52.44 176 SER A O 1
ATOM 1366 N N . ARG A 1 177 ? 8.812 -14.641 -5.259 1.00 66.00 177 ARG A N 1
ATOM 1367 C CA . ARG A 1 177 ? 7.413 -14.211 -5.154 1.00 66.00 177 ARG A CA 1
ATOM 1368 C C . ARG A 1 177 ? 7.395 -12.689 -5.095 1.00 66.00 177 ARG A C 1
ATOM 1370 O O . ARG A 1 177 ? 7.953 -12.070 -4.190 1.00 66.00 177 ARG A O 1
ATOM 1377 N N . LEU A 1 178 ? 6.829 -12.075 -6.127 1.00 76.06 178 LEU A N 1
ATOM 1378 C CA . LEU A 1 178 ? 6.898 -10.633 -6.350 1.00 76.06 178 LEU A CA 1
ATOM 1379 C C . LEU A 1 178 ? 6.184 -9.825 -5.253 1.00 76.06 178 LEU A C 1
ATOM 1381 O O . LEU A 1 178 ? 6.453 -8.632 -5.126 1.00 76.06 178 LEU A O 1
ATOM 1385 N N . GLY A 1 179 ? 5.357 -10.477 -4.425 1.00 87.00 179 GLY A N 1
ATOM 1386 C CA . GLY A 1 179 ? 4.520 -9.826 -3.423 1.00 87.00 179 GLY A CA 1
ATOM 1387 C C . GLY A 1 179 ? 3.510 -8.855 -4.047 1.00 87.00 179 GLY A C 1
ATOM 1388 O O . GLY A 1 179 ? 3.441 -8.721 -5.266 1.00 87.00 179 GLY A O 1
ATOM 1389 N N . GLY A 1 180 ? 2.775 -8.132 -3.209 1.00 91.00 180 GLY A N 1
ATOM 1390 C CA . GLY A 1 180 ? 1.960 -6.966 -3.564 1.00 91.00 180 GLY A CA 1
ATOM 1391 C C . GLY A 1 180 ? 0.729 -6.860 -2.669 1.00 91.00 180 GLY A C 1
ATOM 1392 O O . GLY A 1 180 ? 0.770 -7.295 -1.522 1.00 91.00 180 GLY A O 1
ATOM 1393 N N . LEU A 1 181 ? -0.370 -6.326 -3.192 1.00 93.25 181 LEU A N 1
ATOM 1394 C CA . LEU A 1 181 ? -1.615 -6.099 -2.468 1.00 93.25 181 LEU A CA 1
ATOM 1395 C C . LEU A 1 181 ? -2.407 -7.394 -2.279 1.00 93.25 181 LEU A C 1
ATOM 1397 O O . LEU A 1 181 ? -2.694 -8.123 -3.223 1.00 93.25 181 LEU A O 1
ATOM 1401 N N . VAL A 1 182 ? -2.800 -7.659 -1.038 1.00 92.50 182 VAL A N 1
ATOM 1402 C CA . VAL A 1 182 ? -3.615 -8.817 -0.666 1.00 92.50 182 VAL A CA 1
ATOM 1403 C C . VAL A 1 182 ? -4.769 -8.393 0.224 1.00 92.50 182 VAL A C 1
ATOM 1405 O O . VAL A 1 182 ? -4.600 -7.556 1.110 1.00 92.50 182 VAL A O 1
ATOM 1408 N N . GLU A 1 183 ? -5.936 -9.001 0.015 1.00 93.88 183 GLU A N 1
ATOM 1409 C CA . GLU A 1 183 ? -7.039 -8.942 0.972 1.00 93.88 183 GLU A CA 1
ATOM 1410 C C . GLU A 1 183 ? -6.785 -9.971 2.079 1.00 93.88 183 GLU A C 1
ATOM 1412 O O . GLU A 1 183 ? -6.426 -11.120 1.816 1.00 93.88 183 GLU A O 1
ATOM 1417 N N . THR A 1 184 ? -6.963 -9.556 3.328 1.00 94.00 184 THR A N 1
ATOM 1418 C CA . THR A 1 184 ? -6.727 -10.380 4.514 1.00 94.00 184 THR A CA 1
ATOM 1419 C C . THR A 1 184 ? -7.866 -10.235 5.507 1.00 94.00 184 THR A C 1
ATOM 1421 O O . THR A 1 184 ? -8.514 -9.189 5.581 1.00 94.00 184 THR A O 1
ATOM 1424 N N . VAL A 1 185 ? -8.100 -11.284 6.293 1.00 96.69 185 VAL A N 1
ATOM 1425 C CA . VAL A 1 185 ? -9.007 -11.233 7.440 1.00 96.69 185 VAL A CA 1
ATOM 1426 C C . VAL A 1 185 ? -8.253 -10.623 8.619 1.00 96.69 185 VAL A C 1
ATOM 1428 O O . VAL A 1 185 ? -7.161 -11.073 8.970 1.00 96.69 185 VAL A O 1
ATOM 1431 N N . VAL A 1 186 ? -8.826 -9.592 9.241 1.00 97.81 186 VAL A N 1
ATOM 1432 C CA . VAL A 1 186 ? -8.1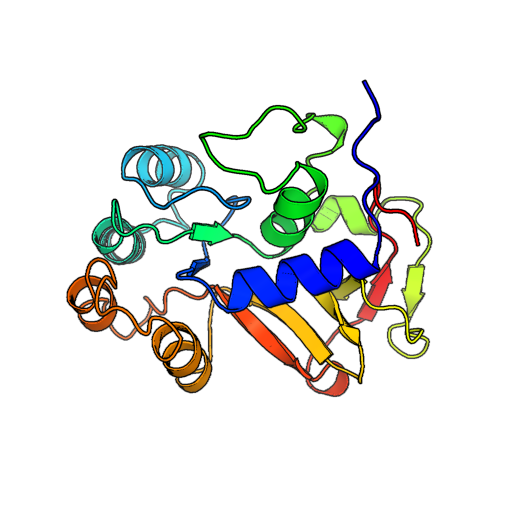83 -8.832 10.324 1.00 97.81 186 VAL A CA 1
ATOM 1433 C C . VAL A 1 186 ? -7.825 -9.739 11.501 1.00 97.81 186 VAL A C 1
ATOM 1435 O O . VAL A 1 186 ? -6.713 -9.650 12.009 1.00 97.81 186 VAL A O 1
ATOM 1438 N N . SER A 1 187 ? -8.712 -10.659 11.889 1.00 96.88 187 SER A N 1
ATOM 1439 C CA . SER A 1 187 ? -8.482 -11.587 13.006 1.00 96.88 187 SER A CA 1
ATOM 1440 C C . SER A 1 187 ? -7.413 -12.653 12.738 1.00 96.88 187 SER A C 1
ATOM 1442 O O . SER A 1 187 ? -6.947 -13.291 13.676 1.00 96.88 187 SER A O 1
ATOM 1444 N N . GLU A 1 188 ? -7.018 -12.865 11.481 1.00 94.81 188 GLU A N 1
ATOM 1445 C CA . GLU A 1 188 ? -5.983 -13.837 11.092 1.00 94.81 188 GLU A CA 1
ATOM 1446 C C . GLU A 1 188 ? -4.590 -13.204 10.983 1.00 94.81 188 GLU A C 1
ATOM 1448 O O . GLU A 1 188 ? -3.599 -13.876 10.689 1.00 94.81 188 GLU A O 1
ATOM 1453 N N . ARG A 1 189 ? -4.494 -11.890 11.199 1.00 93.25 189 ARG A N 1
ATOM 1454 C CA . ARG A 1 189 ? -3.246 -11.134 11.138 1.00 93.25 189 ARG A CA 1
ATOM 1455 C C . ARG A 1 189 ? -2.925 -10.559 12.519 1.00 93.25 189 ARG A C 1
ATOM 1457 O O . ARG A 1 189 ? -3.830 -10.137 13.231 1.00 93.25 189 ARG A O 1
ATOM 1464 N N . PRO A 1 190 ? -1.638 -10.485 12.909 1.00 96.19 190 PRO A N 1
ATOM 1465 C CA . PRO A 1 190 ? -1.230 -10.005 14.229 1.00 96.19 190 PRO A CA 1
ATOM 1466 C C . PRO A 1 190 ? -1.221 -8.469 14.286 1.00 96.19 190 PRO A C 1
ATOM 1468 O O . PRO A 1 190 ? -0.221 -7.851 14.654 1.00 96.19 190 PRO A O 1
ATOM 1471 N N . TRP A 1 191 ? -2.310 -7.841 13.845 1.00 97.81 191 TRP A N 1
ATOM 1472 C CA . TRP A 1 191 ? -2.533 -6.413 14.019 1.00 97.81 191 TRP A CA 1
ATOM 1473 C C . TRP A 1 191 ? -2.594 -6.092 15.508 1.00 97.81 191 TRP A C 1
ATOM 1475 O O . TRP A 1 191 ? -3.110 -6.875 16.299 1.00 97.81 191 TRP A O 1
ATOM 1485 N N . THR A 1 192 ? -2.042 -4.951 15.899 1.00 97.31 192 THR A N 1
ATOM 1486 C CA . THR A 1 192 ? -2.014 -4.516 17.298 1.00 97.31 192 THR A CA 1
ATOM 1487 C C . THR A 1 192 ? -2.846 -3.263 17.512 1.00 97.31 192 THR A C 1
ATOM 1489 O O . THR A 1 192 ? -3.477 -3.138 18.555 1.00 97.31 192 THR A O 1
ATOM 1492 N N . HIS A 1 193 ? -2.898 -2.366 16.524 1.00 97.62 193 HIS A N 1
ATOM 1493 C CA . HIS A 1 193 ? -3.596 -1.087 16.637 1.00 97.62 193 HIS A CA 1
ATOM 1494 C C . HIS A 1 193 ? -4.319 -0.725 15.342 1.00 97.62 193 HIS A C 1
ATOM 1496 O O . HIS A 1 193 ? -3.928 -1.161 14.256 1.00 97.62 193 HIS A O 1
ATOM 1502 N N . TRP A 1 194 ? -5.315 0.144 15.461 1.00 98.38 194 TRP A N 1
ATOM 1503 C CA . TRP A 1 194 ? -5.835 0.957 14.365 1.00 98.38 194 TRP A CA 1
ATOM 1504 C C . TRP A 1 194 ? -5.440 2.422 14.580 1.00 98.38 194 TRP A C 1
ATOM 1506 O O . TRP A 1 194 ? -5.244 2.849 15.718 1.00 98.38 194 TRP A O 1
ATOM 1516 N N . LEU A 1 195 ? -5.298 3.196 13.504 1.00 97.62 195 LEU A N 1
ATOM 1517 C CA . LEU A 1 195 ? -4.916 4.609 13.553 1.00 97.62 195 LEU A CA 1
ATOM 1518 C C . LEU A 1 195 ? -5.546 5.431 12.424 1.00 97.62 195 LEU A C 1
ATOM 1520 O O . LEU A 1 195 ? -5.738 4.944 11.308 1.00 97.62 195 LEU A O 1
ATOM 1524 N N . GLN A 1 196 ? -5.823 6.700 12.719 1.00 97.94 196 GLN A N 1
ATOM 1525 C CA . GLN A 1 196 ? -6.181 7.712 11.731 1.00 97.94 196 GLN A CA 1
ATOM 1526 C C . GLN A 1 196 ? -4.905 8.290 11.109 1.00 97.94 196 GLN A C 1
ATOM 1528 O O . GLN A 1 196 ? -4.087 8.916 11.784 1.00 97.94 196 GLN A O 1
ATOM 1533 N N . TYR A 1 197 ? -4.716 8.047 9.815 1.00 97.19 197 TYR A N 1
ATOM 1534 C CA . TYR A 1 197 ? -3.574 8.539 9.048 1.00 97.19 197 TYR A CA 1
ATOM 1535 C C . TYR A 1 197 ? -3.667 10.057 8.785 1.00 97.19 197 TYR A C 1
ATOM 1537 O O . TYR A 1 197 ? -4.733 10.523 8.369 1.00 97.19 197 TYR A O 1
ATOM 1545 N N . PRO A 1 198 ? -2.579 10.832 8.966 1.00 94.75 198 PRO A N 1
ATOM 1546 C CA . PRO A 1 198 ? -2.563 12.272 8.698 1.00 94.75 198 PRO A CA 1
ATOM 1547 C C . PRO A 1 198 ? -2.979 12.648 7.270 1.00 94.75 198 PRO A C 1
ATOM 1549 O O . PRO A 1 198 ? -2.596 11.999 6.302 1.00 94.75 198 PRO A O 1
ATOM 1552 N N . GLY A 1 199 ? -3.733 13.739 7.125 1.00 92.50 199 GLY A N 1
ATOM 1553 C CA . GLY A 1 199 ? -4.195 14.214 5.815 1.00 92.50 199 GLY A CA 1
ATOM 1554 C C . GLY A 1 199 ? -5.425 13.481 5.268 1.00 92.50 199 GLY A C 1
ATOM 1555 O O . GLY A 1 199 ? -5.832 13.758 4.142 1.00 92.50 199 GLY A O 1
ATOM 1556 N N . ILE A 1 200 ? -6.034 12.589 6.058 1.00 96.31 200 ILE A N 1
ATOM 1557 C CA . ILE A 1 200 ? -7.312 11.932 5.762 1.00 96.31 200 ILE A CA 1
ATOM 1558 C C . ILE A 1 200 ? -8.367 12.396 6.771 1.00 96.31 200 ILE A C 1
ATOM 1560 O O . ILE A 1 200 ? -8.096 12.519 7.963 1.00 96.31 200 ILE A O 1
ATOM 1564 N N . HIS A 1 201 ? -9.568 12.661 6.275 1.00 96.62 201 HIS A N 1
ATOM 1565 C CA . HIS A 1 201 ? -10.756 12.995 7.045 1.00 96.62 201 HIS A CA 1
ATOM 1566 C C . HIS A 1 201 ? -11.533 11.716 7.390 1.00 96.62 201 HIS A C 1
ATOM 1568 O O . HIS A 1 201 ? -11.865 10.948 6.482 1.00 96.62 201 HIS A O 1
ATOM 1574 N N . TYR A 1 202 ? -11.818 11.510 8.676 1.00 95.12 202 TYR A N 1
ATOM 1575 C CA . TYR A 1 202 ? -12.504 10.338 9.239 1.00 95.12 202 TYR A CA 1
ATOM 1576 C C . TYR A 1 202 ? -13.853 10.718 9.842 1.00 95.12 202 TYR A C 1
ATOM 1578 O O . TYR A 1 202 ? -14.025 11.914 10.173 1.00 95.12 202 TYR A O 1
#